Protein AF-A0A847QPX5-F1 (afdb_monomer_lite)

Foldseek 3Di:
DDDDDDDPVVNVVVVVVVVPVQAQEEAQDADEAADPDAAEEDAHEYEYQDANYEYERYEYCEEYEDDQNNALGEYEYYLYEYAYEYEYAHNFVHEYEYENYEDAEYEYAYPDLGEHEYEYAEQYDYNEYEYQHEYEQADQRYPHCRHAEYEDEHYQEYEYHEEYAEYEYPHAAHEYEYDQYAYAEYEYCYAYEHDYDHAYAEYEANAENHEACHQYQKYAHDAPYWYHYVNDIDHHDMDGSVRVLLVQADAWAPWDWDAEAQKIKIFTDQQAFFPAKFKWKDLPVPPDTDTFPWPGDDRGDGMIMGGRHDAPGKMKIWMQTHGDRRHGIYDIDIDGHHYD

Structure (mmCIF, N/CA/C/O backbone):
data_AF-A0A847QPX5-F1
#
_entry.id   AF-A0A847QPX5-F1
#
loop_
_atom_site.group_PDB
_atom_site.id
_atom_site.type_symbol
_atom_site.label_atom_id
_atom_site.label_alt_id
_atom_site.label_comp_id
_atom_site.label_asym_id
_atom_site.label_entity_id
_atom_site.label_seq_id
_atom_site.pdbx_PDB_ins_code
_atom_site.Cartn_x
_atom_site.Cartn_y
_atom_site.Cartn_z
_atom_site.occupancy
_atom_site.B_iso_or_equiv
_atom_site.auth_seq_id
_atom_site.auth_comp_id
_atom_site.auth_asym_id
_atom_site.auth_atom_id
_atom_site.pdbx_PDB_model_num
ATOM 1 N N . LEU A 1 1 ? -55.831 -9.475 18.982 1.00 47.09 1 LEU A N 1
ATOM 2 C CA . LEU A 1 1 ? -54.617 -8.653 19.183 1.00 47.09 1 LEU A CA 1
ATOM 3 C C . LEU A 1 1 ? -53.444 -9.614 19.276 1.00 47.09 1 LEU A C 1
ATOM 5 O O . LEU A 1 1 ? -53.106 -10.055 20.363 1.00 47.09 1 LEU A O 1
ATOM 9 N N . GLY A 1 2 ? -52.944 -10.059 18.134 1.00 51.31 2 GLY A N 1
ATOM 10 C CA . GLY A 1 2 ? -51.948 -11.120 18.050 1.00 51.31 2 GLY A CA 1
ATOM 11 C C . GLY A 1 2 ? -51.629 -11.311 16.584 1.00 51.31 2 GLY A C 1
ATOM 12 O O . GLY A 1 2 ?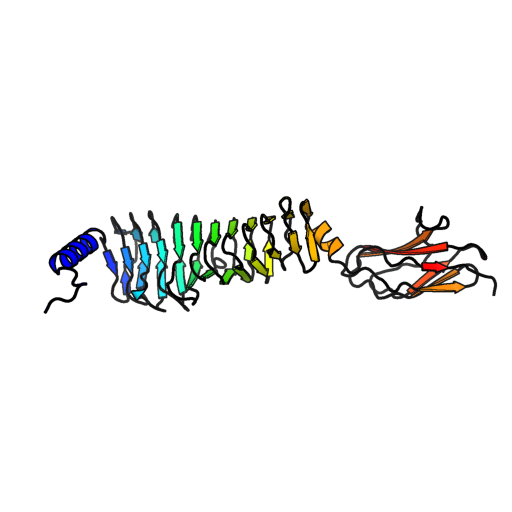 -52.334 -12.054 15.913 1.00 51.31 2 GLY A O 1
ATOM 13 N N . ASP A 1 3 ? -50.673 -10.523 16.109 1.00 45.81 3 ASP A N 1
ATOM 14 C CA . ASP A 1 3 ? -50.076 -10.679 14.787 1.00 45.81 3 ASP A CA 1
ATOM 15 C C . ASP A 1 3 ? -48.822 -11.558 14.921 1.00 45.81 3 ASP A C 1
ATOM 17 O O . ASP A 1 3 ? -48.253 -11.660 16.010 1.00 45.81 3 ASP A O 1
ATOM 21 N N . GLU A 1 4 ? -48.420 -12.218 13.841 1.00 50.44 4 GLU A N 1
ATOM 22 C CA . GLU A 1 4 ? -47.503 -13.374 13.803 1.00 50.44 4 GLU A CA 1
ATOM 23 C C . GLU A 1 4 ? -46.020 -13.127 14.172 1.00 50.44 4 GLU A C 1
ATOM 25 O O . GLU A 1 4 ? -45.189 -13.992 13.932 1.00 50.44 4 GLU A O 1
ATOM 30 N N . ASP A 1 5 ? -45.669 -12.031 14.847 1.00 58.25 5 ASP A N 1
ATOM 31 C CA . ASP A 1 5 ? -44.268 -11.710 15.194 1.00 58.25 5 ASP A CA 1
ATOM 32 C C . ASP A 1 5 ? -44.090 -11.096 16.598 1.00 58.25 5 ASP A C 1
ATOM 34 O O . ASP A 1 5 ? -43.183 -10.305 16.870 1.00 58.25 5 ASP A O 1
ATOM 38 N N . VAL A 1 6 ? -44.960 -11.439 17.554 1.00 67.19 6 VAL A N 1
ATOM 39 C CA . VAL A 1 6 ? -44.803 -10.932 18.928 1.00 67.19 6 VAL A CA 1
ATOM 40 C C . VAL A 1 6 ? -43.763 -11.758 19.685 1.00 67.19 6 VAL A C 1
ATOM 42 O O . VAL A 1 6 ? -44.065 -12.830 20.216 1.00 67.19 6 VAL A O 1
ATOM 45 N N . VAL A 1 7 ? -42.541 -11.229 19.809 1.00 70.50 7 VAL A N 1
ATOM 46 C CA . VAL A 1 7 ? -41.544 -11.760 20.753 1.00 70.50 7 VAL A CA 1
ATOM 47 C C . VAL A 1 7 ? -42.126 -11.664 22.170 1.00 70.50 7 VAL A C 1
ATOM 49 O O . VAL A 1 7 ? -42.424 -10.561 22.639 1.00 70.50 7 VAL A O 1
ATOM 52 N N . PRO A 1 8 ? -42.300 -12.785 22.896 1.00 82.44 8 PRO A N 1
ATOM 53 C CA . PRO A 1 8 ? -42.899 -12.743 24.221 1.00 82.44 8 PRO A CA 1
ATOM 54 C C . PRO A 1 8 ? -42.066 -11.875 25.167 1.00 82.44 8 PRO A C 1
ATOM 56 O O . PRO A 1 8 ? -40.861 -12.083 25.298 1.00 82.44 8 PRO A O 1
ATOM 59 N N . SER A 1 9 ? -42.694 -10.972 25.926 1.00 79.38 9 SER A N 1
ATOM 60 C CA . SER A 1 9 ? -41.987 -10.062 26.850 1.00 79.38 9 SER A CA 1
ATOM 61 C C . SER A 1 9 ? -41.165 -10.789 27.925 1.00 79.38 9 SER A C 1
ATOM 63 O O . SER A 1 9 ? -40.312 -10.194 28.575 1.00 79.38 9 SER A O 1
ATOM 65 N N . ARG A 1 10 ? -41.421 -12.084 28.158 1.00 76.56 10 ARG A N 1
ATOM 66 C CA . ARG A 1 10 ? -40.581 -12.946 29.009 1.00 76.56 10 ARG A CA 1
ATOM 67 C C . ARG A 1 10 ? -39.241 -13.302 28.354 1.00 76.56 10 ARG A C 1
ATOM 69 O O . ARG A 1 10 ? -38.245 -13.365 29.057 1.00 76.56 10 ARG A O 1
ATOM 76 N N . VAL A 1 11 ? -39.229 -13.510 27.036 1.00 77.00 11 VAL A N 1
ATOM 77 C CA . VAL A 1 11 ? -38.025 -13.806 26.248 1.00 77.00 11 VAL A CA 1
ATOM 78 C C . VAL A 1 11 ? -37.185 -12.541 26.117 1.00 77.00 11 VAL A C 1
ATOM 80 O O . VAL A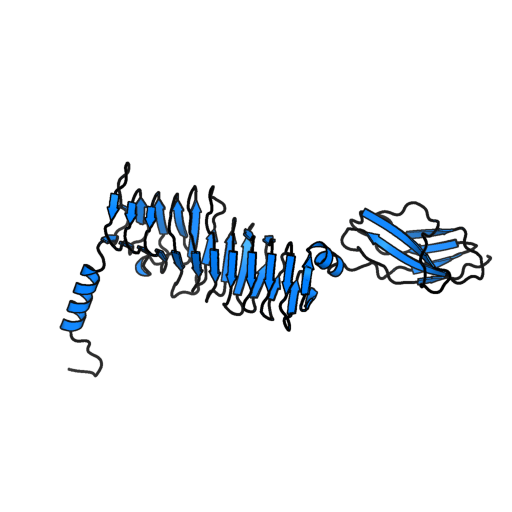 1 11 ? -35.991 -12.595 26.373 1.00 77.00 11 VAL A O 1
ATOM 83 N N . LEU A 1 12 ? -37.820 -11.395 25.839 1.00 77.06 12 LEU A N 1
ATOM 84 C CA . LEU A 1 12 ? -37.163 -10.081 25.864 1.00 77.06 12 LEU A CA 1
ATOM 85 C C . LEU A 1 12 ? -36.530 -9.782 27.230 1.00 77.06 12 LEU A C 1
ATOM 87 O O . LEU A 1 12 ? -35.347 -9.481 27.286 1.00 77.06 12 LEU A O 1
ATOM 91 N N . ARG A 1 13 ? -37.258 -9.975 28.338 1.00 75.94 13 ARG A N 1
ATOM 92 C CA . ARG A 1 13 ? -36.702 -9.757 29.686 1.00 75.94 13 ARG A CA 1
ATOM 93 C C . ARG A 1 13 ? -35.604 -10.746 30.076 1.00 75.94 13 ARG A C 1
ATOM 95 O O . ARG A 1 13 ? -34.658 -10.346 30.740 1.00 75.94 13 ARG A O 1
ATOM 102 N N . GLN A 1 14 ? -35.707 -12.021 29.688 1.00 72.31 14 GLN A N 1
ATOM 103 C CA . GLN A 1 14 ? -34.623 -12.992 29.905 1.00 72.31 14 GLN A CA 1
ATOM 104 C C . GLN A 1 14 ? -33.385 -12.631 29.088 1.00 72.31 14 GLN A C 1
ATOM 106 O O . GLN A 1 14 ? -32.274 -12.739 29.593 1.00 72.31 14 GLN A O 1
ATOM 111 N N . TYR A 1 15 ? -33.575 -12.169 27.854 1.00 74.31 15 TYR A N 1
ATOM 112 C CA . TYR A 1 15 ? -32.491 -11.681 27.018 1.00 74.31 15 TYR A CA 1
ATOM 113 C C . TYR A 1 15 ? -31.840 -10.430 27.618 1.00 74.31 15 TYR A C 1
ATOM 115 O O . TYR A 1 15 ? -30.624 -10.408 27.744 1.00 74.31 15 TYR A O 1
ATOM 123 N N . GLU A 1 16 ? -32.621 -9.440 28.060 1.00 71.31 16 GLU A N 1
ATOM 124 C CA . GLU A 1 16 ? -32.125 -8.241 28.754 1.00 71.31 16 GLU A CA 1
ATOM 125 C C . GLU A 1 16 ? -31.393 -8.597 30.056 1.00 71.31 16 GLU A C 1
ATOM 127 O O . GLU A 1 16 ? -30.304 -8.096 30.303 1.00 71.31 16 GLU A O 1
ATOM 132 N N . GLN A 1 17 ? -31.919 -9.523 30.863 1.00 62.28 17 GLN A N 1
ATOM 133 C CA . GLN A 1 17 ? -31.235 -9.991 32.073 1.00 62.28 17 GLN A CA 1
ATOM 134 C C . GLN A 1 17 ? -29.920 -10.706 31.765 1.00 62.28 17 GLN A C 1
ATOM 136 O O . GLN A 1 17 ? -28.932 -10.466 32.450 1.00 62.28 17 GLN A O 1
ATOM 141 N N . CYS A 1 18 ? -29.876 -11.570 30.750 1.00 58.84 18 CYS A N 1
ATOM 142 C CA . CYS A 1 18 ? -28.626 -12.198 30.329 1.00 58.84 18 CYS A CA 1
ATOM 143 C C . CYS A 1 18 ? -27.654 -11.176 29.720 1.00 58.84 18 CYS A C 1
ATOM 145 O O . CYS A 1 18 ? -26.455 -11.276 29.949 1.00 58.84 18 CYS A O 1
ATOM 147 N N . TYR A 1 19 ? -28.157 -10.183 28.987 1.00 61.91 19 TYR A N 1
ATOM 148 C CA . TYR A 1 19 ? -27.377 -9.088 28.413 1.00 61.91 19 TYR A CA 1
ATOM 149 C C . TYR A 1 19 ? -26.698 -8.256 29.512 1.00 61.91 19 TYR A C 1
ATOM 151 O O . TYR A 1 19 ? -25.480 -8.103 29.488 1.00 61.91 19 TYR A O 1
ATOM 159 N N . GLU A 1 20 ? -27.442 -7.844 30.539 1.00 55.06 20 GLU A N 1
ATOM 160 C CA . GLU A 1 20 ? -26.909 -7.132 31.712 1.00 55.06 20 GLU A CA 1
ATOM 161 C C . GLU A 1 20 ? -26.003 -8.015 32.593 1.00 55.06 20 GLU A C 1
ATOM 163 O O . GLU A 1 20 ? -25.087 -7.526 33.241 1.00 55.06 20 GLU A O 1
ATOM 168 N N . GLN A 1 21 ? -26.201 -9.338 32.613 1.00 53.69 21 GLN A N 1
ATOM 169 C CA . GLN A 1 21 ? -25.314 -10.263 33.339 1.00 53.69 21 GLN A CA 1
ATOM 170 C C . GLN A 1 21 ? -23.988 -10.533 32.609 1.00 53.69 21 GLN A C 1
ATOM 172 O O . GLN A 1 21 ? -22.995 -10.881 33.250 1.00 53.69 21 GLN A O 1
ATOM 177 N N . VAL A 1 22 ? -23.958 -10.390 31.280 1.00 58.53 22 VAL A N 1
ATOM 178 C CA . VAL A 1 22 ? -22.751 -10.553 30.447 1.00 58.53 22 VAL A CA 1
ATOM 179 C C . VAL A 1 22 ? -21.967 -9.237 30.330 1.00 58.53 22 VAL A C 1
ATOM 181 O O . VAL A 1 22 ? -20.743 -9.260 30.160 1.00 58.53 22 VAL A O 1
ATOM 184 N N . LEU A 1 23 ? -22.642 -8.091 30.450 1.00 58.75 23 LEU A N 1
ATOM 185 C CA . LEU A 1 23 ? -22.034 -6.763 30.479 1.00 58.75 23 LEU A CA 1
ATOM 186 C C . LEU A 1 23 ? -21.737 -6.338 31.914 1.00 58.75 23 LEU A C 1
ATOM 188 O O . LEU A 1 23 ? -22.603 -5.860 32.633 1.00 58.75 23 LEU A O 1
ATOM 192 N N . ARG A 1 24 ? -20.479 -6.482 32.338 1.00 69.38 24 ARG A N 1
ATOM 193 C CA . ARG A 1 24 ? -20.092 -6.081 33.699 1.00 69.38 24 ARG A CA 1
ATOM 194 C C . ARG A 1 24 ? -19.993 -4.566 33.862 1.00 69.38 24 ARG A C 1
ATOM 196 O O . ARG A 1 24 ? -20.038 -4.075 34.988 1.00 69.38 24 ARG A O 1
ATOM 203 N N . SER A 1 25 ? -19.817 -3.813 32.777 1.00 86.12 25 SER A N 1
ATOM 204 C CA . SER A 1 25 ? -19.744 -2.351 32.818 1.00 86.12 25 SER A CA 1
ATOM 205 C C . SER A 1 25 ? -20.282 -1.722 31.533 1.00 86.12 25 SER A C 1
ATOM 207 O O . SER A 1 25 ? -19.941 -2.155 30.430 1.00 86.12 25 SER A O 1
ATOM 209 N N . VAL A 1 26 ? -21.097 -0.676 31.682 1.00 93.94 26 VAL A N 1
ATOM 210 C CA . VAL A 1 26 ? -21.604 0.158 30.586 1.00 93.94 26 VAL A CA 1
ATOM 211 C C . VAL A 1 26 ? -21.316 1.621 30.919 1.00 93.94 26 VAL A C 1
ATOM 213 O O . VAL A 1 26 ? -21.652 2.076 32.010 1.00 93.94 26 VAL A O 1
ATOM 216 N N . PHE A 1 27 ? -20.683 2.345 29.996 1.00 95.88 27 PHE A N 1
ATOM 217 C CA . PHE A 1 27 ? -20.474 3.792 30.076 1.00 95.88 27 PHE A CA 1
ATOM 218 C C . PHE A 1 27 ? -21.431 4.476 29.096 1.00 95.88 27 PHE A C 1
ATOM 220 O O . PHE A 1 27 ? -21.209 4.490 27.882 1.00 95.88 27 PHE A O 1
ATOM 227 N N . ASP A 1 28 ? -22.540 4.974 29.634 1.00 95.69 28 ASP A N 1
ATOM 228 C CA . ASP A 1 28 ? -23.689 5.514 28.903 1.00 95.69 28 ASP A CA 1
ATOM 229 C C . ASP A 1 28 ? -23.886 7.023 29.086 1.00 95.69 28 ASP A C 1
ATOM 231 O O . ASP A 1 28 ? -24.866 7.581 28.587 1.00 95.69 28 ASP A O 1
ATOM 235 N N . GLN A 1 29 ? -22.930 7.685 29.734 1.00 95.38 29 GLN A N 1
ATOM 236 C CA . GLN A 1 29 ? -22.858 9.133 29.873 1.00 95.38 29 GLN A CA 1
ATOM 237 C C . GLN A 1 29 ? -21.466 9.628 29.480 1.00 95.38 29 GLN A C 1
ATOM 239 O O . GLN A 1 29 ? -20.478 8.910 29.627 1.00 95.38 29 GLN A O 1
ATOM 244 N N . GLU A 1 30 ? -21.398 10.854 28.968 1.00 97.50 30 GLU A N 1
ATOM 245 C CA . GLU A 1 30 ? -20.131 11.552 28.747 1.00 97.50 30 GLU A CA 1
ATOM 246 C C . GLU A 1 30 ? -19.350 11.641 30.066 1.00 97.50 30 GLU A C 1
ATOM 248 O O . GLU A 1 30 ? -19.924 11.886 31.133 1.00 97.50 30 GLU A O 1
ATOM 253 N N . GLY A 1 31 ? -18.029 11.472 30.001 1.00 96.88 31 GLY A N 1
ATOM 254 C CA . GLY A 1 31 ? -17.178 11.668 31.166 1.00 96.88 31 GLY A CA 1
ATOM 255 C C . GLY A 1 31 ? -15.865 10.903 31.127 1.00 96.88 31 GLY A C 1
ATOM 256 O O . GLY A 1 31 ? -15.510 10.242 30.150 1.00 96.88 31 GLY A O 1
ATOM 257 N 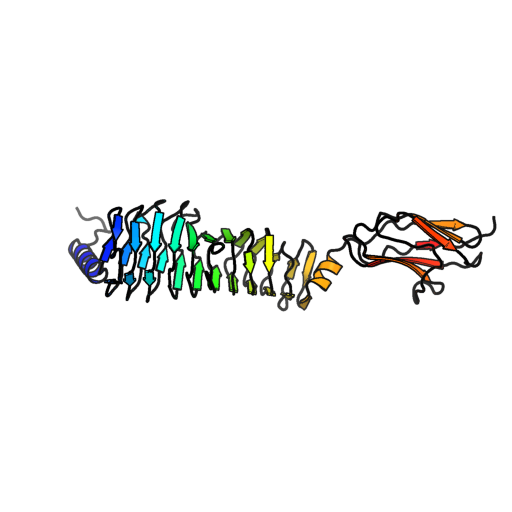N . VAL A 1 32 ? -15.135 11.004 32.237 1.00 98.31 32 VAL A N 1
ATOM 258 C CA . VAL A 1 32 ? -13.857 10.321 32.449 1.00 98.31 32 VAL A CA 1
ATOM 259 C C . VAL A 1 32 ? -14.058 9.160 33.417 1.00 98.31 32 VAL A C 1
ATOM 261 O O . VAL A 1 32 ? -14.455 9.357 34.565 1.00 98.31 32 VAL A O 1
ATOM 264 N N . TYR A 1 33 ? -13.740 7.955 32.959 1.00 97.81 33 TYR A N 1
ATOM 265 C CA . TYR A 1 33 ? -13.878 6.708 33.695 1.00 97.81 33 TYR A CA 1
ATOM 266 C C . TYR A 1 33 ? -12.507 6.092 33.967 1.00 97.81 33 TYR A C 1
ATOM 268 O O . TYR A 1 33 ? -11.676 5.963 33.069 1.00 97.81 33 TYR A O 1
ATOM 276 N N . GLY A 1 34 ? -12.287 5.677 35.213 1.00 97.12 34 GLY A N 1
ATOM 277 C CA . GLY A 1 34 ? -11.003 5.166 35.693 1.00 97.12 34 GLY A CA 1
ATOM 278 C C . GLY A 1 34 ? -10.189 6.216 36.463 1.00 97.12 34 GLY A C 1
ATOM 279 O O . GLY A 1 34 ? -10.487 7.413 36.427 1.00 97.12 34 GLY A O 1
ATOM 280 N N . PRO A 1 35 ? -9.190 5.784 37.246 1.00 97.12 35 PRO A N 1
ATOM 281 C CA . PRO A 1 35 ? -8.507 6.656 38.191 1.00 97.12 35 PRO A CA 1
ATOM 282 C C . PRO A 1 35 ? -7.549 7.623 37.483 1.00 97.12 35 PRO A C 1
ATOM 284 O O . PRO A 1 35 ? -7.017 7.323 36.419 1.00 97.12 35 PRO A O 1
ATOM 287 N N . ALA A 1 36 ? -7.282 8.788 38.081 1.00 96.38 36 ALA A N 1
ATOM 288 C CA . ALA A 1 36 ? -6.261 9.719 37.576 1.00 96.38 36 ALA A CA 1
ATOM 289 C C . ALA A 1 36 ? -4.828 9.186 37.760 1.00 96.38 36 ALA A C 1
ATOM 291 O O . ALA A 1 36 ? -3.950 9.491 36.962 1.00 96.38 36 ALA A O 1
ATOM 292 N N . ASN A 1 37 ? -4.609 8.374 38.800 1.00 94.69 37 ASN A N 1
ATOM 293 C CA . ASN A 1 37 ? -3.331 7.750 39.138 1.00 94.69 37 ASN A CA 1
ATOM 294 C C . ASN A 1 37 ? -3.547 6.287 39.546 1.00 94.69 37 ASN A C 1
ATOM 296 O O . ASN A 1 37 ? -4.577 5.958 40.134 1.00 94.69 37 ASN A O 1
ATOM 300 N N . GLY A 1 38 ? -2.551 5.429 39.321 1.00 96.31 38 GLY A N 1
ATOM 301 C CA . GLY A 1 38 ? -2.696 3.985 39.538 1.00 96.31 38 GLY A CA 1
ATOM 302 C C . GLY A 1 38 ? -3.486 3.324 38.409 1.00 96.31 38 GLY A C 1
ATOM 303 O O . GLY A 1 38 ? -3.686 3.941 37.373 1.00 96.31 38 GLY A O 1
ATOM 304 N N . VAL A 1 39 ? -3.902 2.069 38.588 1.00 97.62 39 VAL A N 1
ATOM 305 C CA . VAL A 1 39 ? -4.646 1.293 37.581 1.00 97.62 39 VAL A CA 1
ATOM 306 C C . VAL A 1 39 ? -5.853 0.636 38.244 1.00 97.62 39 VAL A C 1
ATOM 308 O O . VAL A 1 39 ? -5.729 0.116 39.353 1.00 97.62 39 VAL A O 1
ATOM 311 N N . THR A 1 40 ? -7.006 0.654 37.573 1.00 96.75 40 THR A N 1
ATOM 312 C CA . THR A 1 40 ? -8.193 -0.121 37.971 1.00 96.75 40 THR A CA 1
ATOM 313 C C . THR A 1 40 ? -8.430 -1.289 37.018 1.00 96.75 40 THR A C 1
ATOM 315 O O . THR A 1 40 ? -8.000 -1.246 35.865 1.00 96.75 40 THR A O 1
ATOM 318 N N . THR A 1 41 ? -9.140 -2.316 37.478 1.00 97.12 41 THR A N 1
ATOM 319 C CA . THR A 1 41 ? -9.489 -3.483 36.662 1.00 97.12 41 THR A CA 1
ATOM 320 C C . THR A 1 41 ? -11.001 -3.615 36.535 1.00 97.12 41 THR A C 1
ATOM 322 O O . THR A 1 41 ? -11.713 -3.650 37.537 1.00 97.12 41 THR A O 1
ATOM 325 N N . ILE A 1 42 ? -11.480 -3.741 35.299 1.00 95.19 42 ILE A N 1
ATOM 326 C CA . ILE A 1 42 ? -12.825 -4.205 34.969 1.00 95.19 42 ILE A CA 1
ATOM 327 C C . ILE A 1 42 ? -12.723 -5.709 34.724 1.00 95.19 42 ILE A C 1
ATOM 329 O O . ILE A 1 42 ? -12.203 -6.160 33.703 1.00 95.19 42 ILE A O 1
ATOM 333 N N . ASP A 1 43 ? -13.202 -6.491 35.690 1.00 92.56 43 ASP A N 1
ATOM 334 C CA . ASP A 1 43 ? -13.277 -7.947 35.581 1.00 92.56 43 ASP A CA 1
ATOM 335 C C . ASP A 1 43 ? -14.454 -8.313 34.666 1.00 92.56 43 ASP A C 1
ATOM 337 O O . ASP A 1 43 ? -15.564 -8.523 35.138 1.00 92.56 43 ASP A O 1
ATOM 341 N N . GLY A 1 44 ? -14.259 -8.280 33.348 1.00 92.19 44 GLY A N 1
ATOM 342 C CA . GLY A 1 44 ? -15.273 -8.630 32.352 1.00 92.19 44 GLY A CA 1
ATOM 343 C C . GLY A 1 44 ? -15.330 -7.661 31.174 1.00 92.19 44 GLY A C 1
ATOM 344 O O . GLY A 1 44 ? -14.358 -6.969 30.880 1.00 92.19 44 GLY A O 1
ATOM 345 N N . ASN A 1 45 ? -16.473 -7.647 30.485 1.00 95.44 45 ASN A N 1
ATOM 346 C CA . ASN A 1 45 ? -16.673 -6.833 29.288 1.00 95.44 45 ASN A CA 1
ATOM 347 C C . ASN A 1 45 ? -17.070 -5.393 29.638 1.00 95.44 45 ASN A C 1
ATOM 349 O O . ASN A 1 45 ? -17.830 -5.172 30.586 1.00 95.44 45 ASN A O 1
ATOM 353 N N . LEU A 1 46 ? -16.629 -4.444 28.811 1.00 96.94 46 LEU A N 1
ATOM 354 C CA . LEU A 1 46 ? -17.029 -3.038 28.852 1.00 96.94 46 LEU A CA 1
ATOM 355 C C . LEU A 1 46 ? -17.754 -2.648 27.555 1.00 96.94 46 LEU A C 1
ATOM 357 O O . LEU A 1 46 ? -17.304 -2.972 26.457 1.00 96.94 46 LEU A O 1
ATOM 361 N N . VAL A 1 47 ? -18.851 -1.901 27.674 1.00 97.25 47 VAL A N 1
ATOM 362 C CA . VAL A 1 47 ? -19.529 -1.261 26.538 1.00 97.25 47 VAL A CA 1
ATOM 363 C C . VAL A 1 47 ? -19.545 0.245 26.737 1.00 97.25 47 VAL A C 1
ATOM 365 O O . VAL A 1 47 ? -19.956 0.732 27.783 1.00 97.25 47 VAL A O 1
ATOM 368 N N . ILE A 1 48 ? -19.154 0.988 25.710 1.00 98.00 48 ILE A N 1
ATOM 369 C CA . ILE A 1 48 ? -19.276 2.444 25.658 1.00 98.00 48 ILE A CA 1
ATOM 370 C C . ILE A 1 48 ? -20.433 2.773 24.718 1.00 98.00 48 ILE A C 1
ATOM 372 O O . ILE A 1 48 ? -20.421 2.368 23.552 1.00 98.00 48 ILE A O 1
ATOM 376 N N . THR A 1 49 ? -21.455 3.462 25.227 1.00 96.56 49 THR A N 1
ATOM 377 C CA . THR A 1 49 ? -22.640 3.863 24.451 1.00 96.56 49 THR A CA 1
ATOM 378 C C . THR A 1 49 ? -22.868 5.366 24.386 1.00 96.56 49 THR A C 1
ATOM 380 O O . THR A 1 49 ? -23.748 5.776 23.633 1.00 96.56 49 THR A O 1
ATOM 383 N N . ALA A 1 50 ? -22.116 6.159 25.151 1.00 96.75 50 ALA A N 1
ATOM 384 C CA . ALA A 1 50 ? -22.132 7.616 25.082 1.00 96.75 50 ALA A CA 1
ATOM 385 C C . ALA A 1 50 ? -20.967 8.191 24.273 1.00 96.75 50 ALA A C 1
ATOM 387 O O . ALA A 1 50 ? -19.909 7.578 24.135 1.00 96.75 50 ALA A O 1
ATOM 388 N N . GLU A 1 51 ? -21.214 9.385 23.753 1.00 96.25 51 GLU A N 1
ATOM 389 C CA . GLU A 1 51 ? -20.250 10.243 23.073 1.00 96.25 51 GLU A CA 1
ATOM 390 C C . GLU A 1 51 ? -19.278 10.853 24.100 1.00 96.25 51 GLU A C 1
ATOM 392 O O . GLU A 1 51 ? -19.600 10.955 25.285 1.00 96.25 51 GLU A O 1
ATOM 397 N N . ASP A 1 52 ? -18.077 11.221 23.649 1.00 96.19 52 ASP A N 1
ATOM 398 C CA . ASP A 1 52 ? -17.053 11.937 24.425 1.00 96.19 52 ASP A CA 1
ATOM 399 C C . ASP A 1 52 ? -16.627 11.242 25.737 1.00 96.19 52 ASP A C 1
ATOM 401 O O . ASP A 1 52 ? -16.183 11.854 26.711 1.00 96.19 52 ASP A O 1
ATOM 405 N N . VAL A 1 53 ? -16.687 9.908 25.746 1.00 98.38 53 VAL A N 1
ATOM 406 C CA . VAL A 1 53 ? -16.201 9.078 26.853 1.00 98.38 53 VAL A CA 1
ATOM 407 C C . VAL A 1 53 ? -14.680 8.956 26.807 1.00 98.38 53 VAL A C 1
ATOM 409 O O . VAL A 1 53 ? -14.091 8.532 25.811 1.00 98.38 53 VAL A O 1
ATOM 412 N N . THR A 1 54 ? -14.032 9.251 27.931 1.00 98.75 54 THR A N 1
ATOM 413 C CA . THR A 1 54 ? -12.629 8.909 28.176 1.00 98.75 54 THR A CA 1
ATOM 414 C C . THR A 1 54 ? -12.550 7.739 29.144 1.00 98.75 54 THR A C 1
ATOM 416 O O . THR A 1 54 ? -12.996 7.849 30.281 1.00 98.75 54 THR A O 1
ATOM 419 N N . VAL A 1 55 ? -11.927 6.637 28.737 1.00 98.75 55 VAL A N 1
ATOM 420 C CA . VAL A 1 55 ? -11.511 5.564 29.649 1.00 98.75 55 VAL A CA 1
ATOM 421 C C . VAL A 1 55 ? -10.022 5.712 29.893 1.00 98.75 55 VAL A C 1
ATOM 423 O O . VAL A 1 55 ? -9.251 5.792 28.937 1.00 98.75 55 VAL A O 1
ATOM 426 N N . GLN A 1 56 ? -9.605 5.748 31.156 1.00 98.69 56 GLN A N 1
ATOM 427 C CA . GLN A 1 56 ? -8.203 5.929 31.502 1.00 98.69 56 GLN A CA 1
ATOM 428 C C . GLN A 1 56 ? -7.701 4.961 32.568 1.00 98.69 56 GLN A C 1
ATOM 430 O O . GLN A 1 56 ? -8.448 4.564 33.462 1.00 98.69 56 GLN A O 1
ATOM 435 N N . ASN A 1 57 ? -6.418 4.601 32.487 1.00 98.62 57 ASN A N 1
ATOM 436 C CA . ASN A 1 57 ? -5.711 3.818 33.501 1.00 98.62 57 ASN A CA 1
ATOM 437 C C . ASN A 1 57 ? -6.470 2.541 33.916 1.00 98.62 57 ASN A C 1
ATOM 439 O O . ASN A 1 57 ? -6.686 2.274 35.103 1.00 98.62 57 ASN A O 1
ATOM 443 N N . THR A 1 58 ? -6.943 1.780 32.928 1.00 98.56 58 THR A N 1
ATOM 444 C CA . THR A 1 58 ? -7.886 0.675 33.141 1.00 98.56 58 THR A CA 1
ATOM 445 C C . THR A 1 58 ? -7.437 -0.587 32.413 1.00 98.56 58 THR A C 1
ATOM 447 O O . THR A 1 58 ? -7.117 -0.555 31.227 1.00 98.56 58 THR A O 1
ATOM 450 N N . VAL A 1 59 ? -7.462 -1.721 33.111 1.00 98.69 59 VAL A N 1
ATOM 451 C CA . VAL A 1 59 ? -7.342 -3.059 32.520 1.00 98.69 59 VAL A CA 1
ATOM 452 C C . VAL A 1 59 ? -8.737 -3.652 32.378 1.00 98.69 59 VAL A C 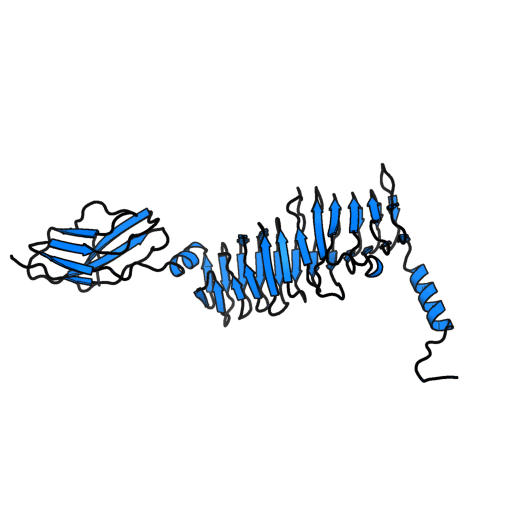1
ATOM 454 O O . VAL A 1 59 ? -9.474 -3.739 33.354 1.00 98.69 59 VAL A O 1
ATOM 457 N N . ILE A 1 60 ? -9.098 -4.075 31.173 1.00 98.38 60 ILE A N 1
ATOM 458 C CA . ILE A 1 60 ? -10.361 -4.747 30.868 1.00 98.38 60 ILE A CA 1
ATOM 459 C C . ILE A 1 60 ? -10.031 -6.219 30.631 1.00 98.38 60 ILE A C 1
ATOM 461 O O . ILE A 1 60 ? -9.340 -6.555 29.668 1.00 98.38 60 ILE A O 1
ATOM 465 N N . GLU A 1 61 ? -10.481 -7.095 31.534 1.00 97.00 61 GLU A N 1
ATOM 466 C CA . GLU A 1 61 ? -10.215 -8.539 31.446 1.00 97.00 61 GLU A CA 1
ATOM 467 C C . GLU A 1 61 ? -10.964 -9.204 30.279 1.00 97.00 61 GLU A C 1
ATOM 469 O O . GLU A 1 61 ? -10.497 -10.212 29.751 1.00 97.00 61 GLU A O 1
ATOM 474 N N . GLY A 1 62 ? -12.103 -8.640 29.862 1.00 96.19 62 GLY A N 1
ATOM 475 C CA . GLY A 1 62 ? -12.903 -9.115 28.734 1.00 96.19 62 GLY A CA 1
ATOM 476 C C . GLY A 1 62 ? -12.794 -8.250 27.477 1.00 96.19 62 GLY A C 1
ATOM 477 O O . GLY A 1 62 ? -11.774 -7.612 27.204 1.00 96.19 62 GLY A O 1
ATOM 478 N N . ASP A 1 63 ? -13.876 -8.251 26.703 1.00 97.88 63 ASP A N 1
ATOM 479 C CA . ASP A 1 63 ? -14.027 -7.485 25.468 1.00 97.88 63 ASP A CA 1
ATOM 480 C C . ASP A 1 63 ? -14.408 -6.022 25.753 1.00 97.88 63 ASP A C 1
ATOM 482 O O . ASP A 1 63 ? -15.101 -5.711 26.724 1.00 97.88 63 ASP A O 1
ATOM 486 N N . LEU A 1 64 ? -14.012 -5.124 24.851 1.00 98.50 64 LEU A N 1
ATOM 487 C CA . LEU A 1 64 ? -14.469 -3.735 24.818 1.00 98.50 64 LEU A CA 1
ATOM 488 C C . LEU A 1 64 ? -15.292 -3.502 23.550 1.00 98.50 64 LEU A C 1
ATOM 490 O O . LEU A 1 64 ? -14.801 -3.709 22.444 1.00 98.50 64 LEU A O 1
ATOM 494 N N . LEU A 1 65 ? -16.527 -3.030 23.687 1.00 98.12 65 LEU A N 1
ATOM 495 C CA . LEU A 1 65 ? -17.357 -2.587 22.569 1.00 98.12 65 LEU A CA 1
ATOM 496 C C . LEU A 1 65 ? -17.549 -1.070 22.613 1.00 98.12 65 LEU A C 1
ATOM 498 O O . LEU A 1 65 ? -18.167 -0.543 23.533 1.00 98.12 65 LEU A O 1
ATOM 502 N N . ILE A 1 66 ? -17.115 -0.387 21.559 1.00 98.00 66 ILE A N 1
ATOM 503 C CA . ILE A 1 66 ? -17.536 0.977 21.242 1.00 98.00 66 ILE A CA 1
ATOM 504 C C . ILE A 1 66 ? -18.785 0.865 20.369 1.00 98.00 66 ILE A C 1
ATOM 506 O O . ILE A 1 66 ? -18.723 0.495 19.192 1.00 98.00 66 ILE A O 1
ATOM 510 N N . SER A 1 67 ? -19.939 1.082 20.992 1.00 95.69 67 SER A N 1
ATOM 511 C CA . SER A 1 67 ? -21.249 0.780 20.422 1.00 95.69 67 SER A CA 1
ATOM 512 C C . SER A 1 67 ? -21.626 1.731 19.290 1.00 95.69 67 SER A C 1
ATOM 514 O O . SER A 1 67 ? -21.277 2.900 19.308 1.00 95.69 67 SER A O 1
ATOM 516 N N . GLU A 1 68 ? -22.469 1.277 18.362 1.00 93.81 68 GLU A N 1
ATOM 517 C CA . GLU A 1 68 ? -23.102 2.150 17.358 1.00 93.81 68 GLU A CA 1
ATOM 518 C C . GLU A 1 68 ? -23.928 3.294 17.977 1.00 93.81 68 GLU A C 1
ATOM 520 O O . GLU A 1 68 ? -24.242 4.277 17.310 1.00 93.81 68 GLU A O 1
ATOM 525 N N . ARG A 1 69 ? -24.274 3.181 19.267 1.00 93.75 69 ARG A N 1
ATOM 526 C CA . ARG A 1 69 ? -25.001 4.211 20.017 1.00 93.75 69 ARG A CA 1
ATOM 527 C C . ARG A 1 69 ? -24.218 5.512 20.192 1.00 93.75 69 ARG A C 1
ATOM 529 O O . ARG A 1 69 ? -24.875 6.537 20.342 1.00 93.75 69 ARG A O 1
ATOM 536 N N . ILE A 1 70 ? -22.882 5.478 20.108 1.00 94.62 70 ILE A N 1
ATOM 537 C CA . ILE A 1 70 ? -22.053 6.694 20.179 1.00 94.62 70 ILE A CA 1
ATOM 538 C C . ILE A 1 70 ? -22.138 7.548 18.912 1.00 94.62 70 ILE A C 1
ATOM 540 O O . ILE A 1 70 ? -21.583 8.629 18.864 1.00 94.62 70 ILE A O 1
ATOM 544 N N . LYS A 1 71 ? -22.769 7.054 17.848 1.00 93.38 71 LYS A N 1
ATOM 545 C CA . LYS A 1 71 ? -22.877 7.762 16.574 1.00 93.38 71 LYS A CA 1
ATOM 546 C C . LYS A 1 71 ? -21.548 8.250 15.985 1.00 93.38 71 LYS A C 1
ATOM 548 O O . LYS A 1 71 ? -20.657 7.432 15.793 1.00 93.38 71 LYS A O 1
ATOM 553 N N . ASP A 1 72 ? -21.450 9.535 15.669 1.00 92.50 72 ASP A N 1
ATOM 554 C CA . ASP A 1 72 ? -20.271 10.301 15.255 1.00 92.50 72 ASP A CA 1
ATOM 555 C C . ASP A 1 72 ? -19.504 10.898 16.454 1.00 92.50 72 ASP A C 1
ATOM 557 O O . ASP A 1 72 ? -18.589 11.708 16.303 1.00 92.50 72 ASP A O 1
ATOM 561 N N . GLY A 1 73 ? -19.844 10.478 17.671 1.00 94.88 73 GLY A N 1
ATOM 562 C CA . GLY A 1 73 ? -19.135 10.839 18.888 1.00 94.88 73 GLY A CA 1
ATOM 563 C C . GLY A 1 73 ? -17.719 10.266 18.948 1.00 94.88 73 GLY A C 1
ATOM 564 O O . GLY A 1 73 ? -17.358 9.320 18.243 1.00 94.88 73 GLY A O 1
ATOM 565 N N . LYS A 1 74 ? -16.908 10.842 19.834 1.00 97.50 74 LYS A N 1
ATOM 566 C CA . LYS A 1 74 ? -15.507 10.455 20.040 1.00 97.50 74 LYS A CA 1
ATOM 567 C C . LYS A 1 74 ? -15.359 9.563 21.263 1.00 97.50 74 LYS A C 1
ATOM 569 O O . LYS A 1 74 ? -16.173 9.606 22.181 1.00 97.50 74 LYS A O 1
ATOM 574 N N . VAL A 1 75 ? -14.286 8.779 21.294 1.00 98.69 75 VAL A N 1
ATOM 575 C CA . VAL A 1 75 ? -13.870 8.023 22.484 1.00 98.69 75 VAL A CA 1
ATOM 576 C C . VAL A 1 75 ? -12.362 8.118 22.634 1.00 98.69 75 VAL A C 1
ATOM 578 O O . VAL A 1 75 ? -11.624 7.991 21.657 1.00 98.69 75 VAL A O 1
ATOM 581 N N . PHE A 1 76 ? -11.911 8.286 23.873 1.00 98.81 76 PHE A N 1
ATOM 582 C CA . PHE A 1 76 ? -10.498 8.361 24.223 1.00 98.81 76 PHE A CA 1
ATOM 583 C C . PHE A 1 76 ? -10.129 7.198 25.147 1.00 98.81 76 PHE A C 1
ATOM 585 O O . PHE A 1 76 ? -10.702 7.046 26.224 1.00 98.81 76 PHE A O 1
ATOM 592 N N . LEU A 1 77 ? -9.159 6.380 24.749 1.00 98.88 77 LEU A N 1
ATOM 593 C CA . LEU A 1 77 ? -8.645 5.251 25.526 1.00 98.88 77 LEU A CA 1
ATOM 594 C C . LEU A 1 77 ? -7.206 5.557 25.952 1.00 98.88 77 LEU A C 1
ATOM 596 O O . LEU A 1 77 ? -6.282 5.434 25.153 1.00 98.88 77 LEU A O 1
ATOM 600 N N . LYS A 1 78 ? -7.008 5.975 27.206 1.00 98.81 78 LYS A N 1
ATOM 601 C CA . LYS A 1 78 ? -5.722 6.472 27.722 1.00 98.81 78 LYS A CA 1
ATOM 602 C C . LYS A 1 78 ? -5.105 5.502 28.724 1.00 98.81 78 LYS A C 1
ATOM 604 O O . LYS A 1 78 ? -5.626 5.344 29.822 1.00 98.81 78 LYS A O 1
ATOM 609 N N . ASN A 1 79 ? -3.977 4.880 28.398 1.00 98.69 79 ASN A N 1
ATOM 610 C CA . ASN A 1 79 ? -3.359 3.846 29.236 1.00 98.69 79 ASN A CA 1
ATOM 611 C C . ASN A 1 79 ? -4.371 2.730 29.572 1.00 98.69 79 ASN A C 1
ATOM 613 O O . ASN A 1 79 ? -4.678 2.452 30.735 1.00 98.69 79 ASN A O 1
ATOM 617 N N . VAL A 1 80 ? -4.964 2.158 28.521 1.00 98.88 80 VAL A N 1
ATOM 618 C CA . VAL A 1 80 ? -5.979 1.102 28.611 1.00 98.88 80 VAL A CA 1
ATOM 619 C C . VAL A 1 80 ? -5.416 -0.191 28.037 1.00 98.88 80 VAL A C 1
ATOM 621 O O . VAL A 1 80 ? -4.807 -0.191 26.969 1.00 98.88 80 VAL A O 1
ATOM 624 N N . ILE A 1 81 ? -5.648 -1.303 28.732 1.00 98.81 81 ILE A N 1
ATOM 625 C CA . ILE A 1 81 ? -5.325 -2.646 28.243 1.00 98.81 81 ILE A CA 1
ATOM 626 C C . ILE A 1 81 ? -6.633 -3.403 28.043 1.00 98.81 81 ILE A C 1
ATOM 628 O O . ILE A 1 81 ? -7.368 -3.617 29.005 1.00 98.81 81 ILE A O 1
ATOM 632 N N . VAL A 1 82 ? -6.905 -3.842 26.816 1.00 98.75 82 VAL A N 1
ATOM 633 C CA . VAL A 1 82 ? -8.021 -4.742 26.496 1.00 98.75 82 VAL A CA 1
ATOM 634 C C . VAL A 1 82 ? -7.454 -6.146 26.314 1.00 98.75 82 VAL A C 1
ATOM 636 O O . VAL A 1 82 ? -6.718 -6.398 25.358 1.00 98.75 82 VAL A O 1
ATOM 639 N N . LYS A 1 83 ? -7.756 -7.061 27.241 1.00 98.31 83 LYS A N 1
ATOM 640 C CA . LYS A 1 83 ? -7.274 -8.450 27.165 1.00 98.31 83 LYS A CA 1
ATOM 641 C C . LYS A 1 83 ? -8.095 -9.313 26.209 1.00 98.31 83 LYS A C 1
ATOM 643 O O . LYS A 1 83 ? -7.546 -10.240 25.617 1.00 98.31 83 LYS A O 1
ATOM 648 N N . GLY A 1 84 ? -9.382 -9.007 26.060 1.00 97.75 84 GLY A N 1
ATOM 649 C CA . GLY A 1 84 ? -10.234 -9.569 25.021 1.00 97.75 84 GLY A CA 1
ATOM 650 C C . GLY A 1 84 ? -10.097 -8.821 23.694 1.00 97.75 84 GLY A C 1
ATOM 651 O O . GLY A 1 84 ? -9.030 -8.335 23.315 1.00 97.75 84 GLY A O 1
ATOM 652 N N . ARG A 1 85 ? -11.208 -8.725 22.971 1.00 98.44 85 ARG A N 1
ATOM 653 C CA . ARG A 1 85 ? -11.309 -8.030 21.687 1.00 98.44 85 ARG A CA 1
ATOM 654 C C . ARG A 1 85 ? -11.893 -6.631 21.857 1.00 98.44 85 ARG A C 1
ATOM 656 O O . ARG A 1 85 ? -12.939 -6.461 22.480 1.00 98.44 85 ARG A O 1
ATOM 663 N N . LEU A 1 86 ? -11.282 -5.646 21.202 1.00 98.81 86 LEU A N 1
ATOM 664 C CA . LEU A 1 86 ? -11.873 -4.322 21.005 1.00 98.81 86 LEU A CA 1
ATOM 665 C C . LEU A 1 86 ? -12.712 -4.325 19.716 1.00 98.81 86 LEU A C 1
ATOM 667 O O . LEU A 1 86 ? -12.218 -4.633 18.637 1.00 98.81 86 LEU A O 1
ATOM 671 N N . THR A 1 87 ? -13.997 -4.001 19.806 1.00 98.56 87 THR A N 1
ATOM 672 C CA . THR A 1 87 ? -14.901 -3.882 18.654 1.00 98.56 87 THR A CA 1
ATOM 673 C C . THR A 1 87 ? -15.382 -2.443 18.525 1.00 98.56 87 THR A C 1
ATOM 675 O O . THR A 1 87 ? -15.938 -1.895 19.473 1.00 98.56 87 THR A O 1
ATOM 678 N N . ILE A 1 88 ? -15.213 -1.846 17.347 1.00 98.25 88 ILE A N 1
ATOM 679 C CA . ILE A 1 88 ? -15.613 -0.472 17.040 1.00 98.25 88 ILE A CA 1
ATOM 680 C C . ILE A 1 88 ? -16.772 -0.508 16.042 1.00 98.25 88 ILE A C 1
ATOM 682 O O . ILE A 1 88 ? -16.632 -1.016 14.929 1.00 98.25 88 ILE A O 1
ATOM 686 N N . ARG A 1 89 ? -17.939 -0.007 16.465 1.00 96.25 89 ARG A N 1
ATOM 687 C CA . ARG A 1 89 ? -19.167 0.074 15.648 1.00 96.25 89 ARG A CA 1
ATOM 688 C C . ARG A 1 89 ? -19.736 1.488 15.517 1.00 96.25 89 ARG A C 1
ATOM 690 O O . ARG A 1 89 ? -20.603 1.700 14.671 1.00 96.25 89 ARG A O 1
ATOM 697 N N . GLY A 1 90 ? -19.288 2.417 16.359 1.00 93.62 90 GLY A N 1
ATOM 698 C CA . GLY A 1 90 ? -19.574 3.851 16.268 1.00 93.62 90 GLY A CA 1
ATOM 699 C C . GLY A 1 90 ? -18.313 4.664 15.960 1.00 93.62 90 GLY A C 1
ATOM 700 O O . GLY A 1 90 ? -17.287 4.089 15.606 1.00 93.62 90 GLY A O 1
ATOM 701 N N . GLY A 1 91 ? -18.395 5.983 16.105 1.00 91.25 91 GLY A N 1
ATOM 702 C CA . GLY A 1 91 ? -17.336 6.940 15.778 1.00 91.25 91 GLY A CA 1
ATOM 703 C C . GLY A 1 91 ? -17.221 7.228 14.284 1.00 91.25 91 GLY A C 1
ATOM 704 O O . GLY A 1 91 ? -16.141 7.561 13.808 1.00 91.25 91 GLY A O 1
ATOM 705 N N . TRP A 1 92 ? -18.298 7.025 13.520 1.00 88.50 92 TRP A N 1
ATOM 706 C CA . TRP A 1 92 ? -18.274 7.264 12.075 1.00 88.50 92 TRP A CA 1
ATOM 707 C C . TRP A 1 92 ? -18.126 8.755 11.772 1.00 88.50 92 TRP A C 1
ATOM 709 O O . TRP A 1 92 ? -18.684 9.575 12.492 1.00 88.50 92 TRP A O 1
ATOM 719 N N . ASP A 1 93 ? -17.385 9.100 10.717 1.00 89.19 93 ASP A N 1
ATOM 720 C CA . ASP A 1 93 ? -17.037 10.496 10.381 1.00 89.19 93 ASP A CA 1
ATOM 721 C C . ASP A 1 93 ? -16.344 11.247 11.538 1.00 89.19 93 ASP A C 1
ATOM 723 O O . ASP A 1 93 ? -16.368 12.471 11.655 1.00 89.19 93 ASP A O 1
ATOM 727 N N . SER A 1 94 ? -15.740 10.479 12.443 1.00 94.31 94 SER A N 1
ATOM 728 C CA . SER A 1 94 ? -15.143 10.961 13.675 1.00 94.31 94 SER A CA 1
ATOM 729 C C . SER A 1 94 ? -13.988 10.056 14.080 1.00 94.31 94 SER A C 1
ATOM 731 O O . SER A 1 94 ? -13.530 9.206 13.308 1.00 94.31 94 SER A O 1
ATOM 733 N N . ARG A 1 95 ? -13.480 10.281 15.290 1.00 96.44 95 ARG A N 1
ATOM 734 C CA . ARG A 1 95 ? -12.218 9.718 15.751 1.00 96.44 95 ARG A CA 1
ATOM 735 C C . ARG A 1 95 ? -12.359 8.974 17.068 1.00 96.44 95 ARG A C 1
ATOM 737 O O . ARG A 1 95 ? -12.873 9.501 18.055 1.00 96.44 95 ARG A O 1
ATOM 744 N N . ILE A 1 96 ? -11.805 7.769 17.086 1.00 98.44 96 ILE A N 1
ATOM 745 C CA . ILE A 1 96 ? -11.444 7.034 18.292 1.00 98.44 96 ILE A CA 1
ATOM 746 C C . ILE A 1 96 ? -9.938 7.211 18.487 1.00 98.44 96 ILE A C 1
ATOM 748 O O . ILE A 1 96 ? -9.169 6.960 17.561 1.00 98.44 96 ILE A O 1
ATOM 752 N N . THR A 1 97 ? -9.511 7.638 19.672 1.00 98.75 97 THR A N 1
ATOM 753 C CA . THR A 1 97 ? -8.090 7.865 19.977 1.00 98.75 97 THR A CA 1
ATOM 754 C C . THR A 1 97 ? -7.621 6.897 21.055 1.00 98.75 97 THR A C 1
ATOM 756 O O . THR A 1 97 ? -8.209 6.830 22.136 1.00 98.75 97 THR A O 1
ATOM 759 N N . GLY A 1 98 ? -6.552 6.153 20.777 1.00 98.75 98 GLY A N 1
ATOM 760 C CA . GLY A 1 98 ? -5.841 5.322 21.742 1.00 98.75 98 GLY A CA 1
ATOM 761 C C . GLY A 1 98 ? -4.480 5.919 22.087 1.00 98.75 98 GLY A C 1
ATOM 762 O O . GLY A 1 98 ? -3.600 5.957 21.239 1.00 98.75 98 GLY A O 1
ATOM 763 N N . THR A 1 99 ? -4.274 6.316 23.339 1.00 98.69 99 THR A N 1
ATOM 764 C CA . THR A 1 99 ? -2.990 6.829 23.841 1.00 98.69 99 THR A CA 1
ATOM 765 C C . THR A 1 99 ? -2.428 5.816 24.834 1.00 98.69 99 THR A C 1
ATOM 767 O O . THR A 1 99 ? -3.019 5.600 25.893 1.00 98.69 99 THR A O 1
ATOM 770 N N . ASN A 1 100 ? -1.299 5.168 24.531 1.00 98.44 100 ASN A N 1
ATOM 771 C CA . ASN A 1 100 ? -0.813 3.995 25.283 1.00 98.44 100 ASN A CA 1
ATOM 772 C C . ASN A 1 100 ? -1.866 2.866 25.389 1.00 98.44 100 ASN A C 1
ATOM 774 O O . ASN A 1 100 ? -2.023 2.236 26.437 1.00 98.44 100 ASN A O 1
ATOM 778 N N . LEU A 1 101 ? -2.625 2.639 24.316 1.00 98.75 101 LEU A N 1
ATOM 779 C CA . LEU A 1 101 ? -3.632 1.585 24.221 1.00 98.75 101 LEU A CA 1
ATOM 780 C C . LEU A 1 101 ? -2.982 0.257 23.822 1.00 98.75 101 LEU A C 1
ATOM 782 O O . LEU A 1 101 ? -2.264 0.190 22.828 1.00 98.75 101 LEU A O 1
ATOM 786 N N . VAL A 1 102 ? -3.286 -0.819 24.546 1.00 98.75 102 VAL A N 1
ATOM 787 C CA . VAL A 1 102 ? -2.837 -2.173 24.197 1.00 98.75 102 VAL A CA 1
ATOM 788 C C . VAL A 1 102 ? -4.041 -3.079 23.969 1.00 98.75 102 VAL A C 1
ATOM 790 O O . VAL A 1 102 ? -4.863 -3.258 24.869 1.00 98.75 102 VAL A O 1
ATOM 793 N N . ALA A 1 103 ? -4.124 -3.691 22.788 1.00 98.56 103 ALA A N 1
ATOM 794 C CA . ALA A 1 103 ? -5.103 -4.736 22.494 1.00 98.56 103 ALA A CA 1
ATOM 795 C C . ALA A 1 103 ? -4.530 -5.770 21.517 1.00 98.56 103 ALA A C 1
ATOM 797 O O . ALA A 1 103 ? -3.873 -5.434 20.533 1.00 98.56 103 ALA A O 1
ATOM 798 N N . ALA A 1 104 ? -4.812 -7.052 21.746 1.00 98.12 104 ALA A N 1
ATOM 799 C CA . ALA A 1 104 ? -4.367 -8.102 20.828 1.00 98.12 104 ALA A CA 1
ATOM 800 C C . ALA A 1 104 ? -5.149 -8.082 19.503 1.00 98.12 104 ALA A C 1
ATOM 802 O O . ALA A 1 104 ? -4.581 -8.348 18.445 1.00 98.12 104 ALA A O 1
ATOM 803 N N . SER A 1 105 ? -6.446 -7.762 19.553 1.00 98.19 105 SER A N 1
ATOM 804 C CA . SER A 1 105 ? -7.334 -7.783 18.391 1.00 98.19 105 SER A CA 1
ATOM 805 C C . SER A 1 105 ? -8.335 -6.634 18.421 1.00 98.19 105 SER A C 1
ATOM 807 O O . SER A 1 105 ? -8.999 -6.397 19.435 1.00 98.19 105 SER A O 1
ATOM 809 N N . VAL A 1 106 ? -8.468 -5.970 17.275 1.00 98.81 106 VAL A N 1
ATOM 810 C CA . VAL A 1 106 ? -9.475 -4.949 16.999 1.00 98.81 106 VAL A CA 1
ATOM 811 C C . VAL A 1 106 ? -10.324 -5.376 15.808 1.00 98.81 106 VAL A C 1
ATOM 813 O O . VAL A 1 106 ? -9.805 -5.892 14.819 1.00 98.81 106 VAL A O 1
ATOM 816 N N . VAL A 1 107 ? -11.632 -5.143 15.875 1.00 98.69 107 VAL A N 1
ATOM 817 C CA . VAL A 1 107 ? -12.550 -5.283 14.737 1.00 98.69 107 VAL A CA 1
ATOM 818 C C . VAL A 1 107 ? -13.277 -3.963 14.523 1.00 98.69 107 VAL A C 1
ATOM 820 O O . VAL A 1 107 ? -13.967 -3.499 15.428 1.00 98.69 107 VAL A O 1
ATOM 823 N N . ILE A 1 108 ? -13.166 -3.394 13.323 1.00 98.06 108 ILE A N 1
ATOM 824 C CA . ILE A 1 108 ? -13.941 -2.221 12.899 1.00 98.06 108 ILE A CA 1
ATOM 825 C C . ILE A 1 108 ? -15.042 -2.714 11.958 1.00 98.06 108 ILE A C 1
ATOM 827 O O . ILE A 1 108 ? -14.756 -3.290 10.907 1.00 98.06 108 ILE A O 1
ATOM 831 N N . ASP A 1 109 ? -16.295 -2.574 12.391 1.00 96.12 109 ASP A N 1
ATOM 832 C CA . ASP A 1 109 ? -17.481 -3.141 11.735 1.00 96.12 109 ASP A CA 1
ATOM 833 C C . ASP A 1 109 ? -18.670 -2.190 11.909 1.00 96.12 109 ASP A C 1
ATOM 835 O O . ASP A 1 109 ? -19.589 -2.434 12.699 1.00 96.12 109 ASP A O 1
ATOM 839 N N . THR A 1 110 ? -18.611 -1.048 11.225 1.00 91.50 110 THR A N 1
ATOM 840 C CA . THR A 1 110 ? -19.694 -0.064 11.229 1.00 91.50 110 THR A CA 1
ATOM 841 C C . THR A 1 110 ? -20.778 -0.444 10.220 1.00 91.50 110 THR A C 1
ATOM 843 O O . THR A 1 110 ? -20.526 -1.037 9.173 1.00 91.50 110 THR A O 1
ATOM 846 N N . LYS A 1 111 ? -22.034 -0.096 10.527 1.00 83.44 111 LYS A N 1
ATOM 847 C CA . LYS A 1 111 ? -23.173 -0.315 9.613 1.00 83.44 111 LYS A CA 1
ATOM 848 C C . LYS A 1 111 ? -23.279 0.747 8.511 1.00 83.44 111 LYS A C 1
ATOM 850 O O . LYS A 1 111 ? -24.181 0.668 7.678 1.00 83.44 111 LYS A O 1
ATOM 855 N N . ARG A 1 112 ? -22.416 1.765 8.535 1.00 74.19 112 ARG A N 1
ATOM 856 C CA . ARG A 1 112 ? -22.398 2.877 7.579 1.00 74.19 112 ARG A CA 1
ATOM 857 C C . ARG A 1 112 ? -21.199 2.747 6.649 1.00 74.19 112 ARG A C 1
ATOM 859 O O . ARG A 1 112 ? -20.219 2.097 6.984 1.00 74.19 112 ARG A O 1
ATOM 866 N N . ARG A 1 113 ? -21.294 3.380 5.478 1.00 70.06 113 ARG A N 1
ATOM 867 C CA . ARG A 1 113 ? -20.152 3.519 4.560 1.00 70.06 113 ARG A CA 1
ATOM 868 C C . ARG A 1 113 ? -19.126 4.544 5.059 1.00 70.06 113 ARG A C 1
ATOM 870 O O . ARG A 1 113 ? -17.991 4.529 4.597 1.00 70.06 113 ARG A O 1
ATOM 877 N N . ASP A 1 114 ? -19.525 5.410 5.989 1.00 81.94 114 ASP A N 1
ATOM 878 C CA . ASP A 1 114 ? -18.665 6.437 6.572 1.00 81.94 114 ASP A CA 1
ATOM 879 C C . ASP A 1 114 ? -17.531 5.790 7.378 1.00 81.94 114 ASP A C 1
ATOM 881 O O . ASP A 1 114 ? -17.759 4.890 8.197 1.00 81.94 114 ASP A O 1
ATOM 885 N N . ALA A 1 115 ? -16.306 6.246 7.122 1.00 90.12 115 ALA A N 1
ATOM 886 C CA . ALA A 1 115 ? -15.118 5.710 7.762 1.00 90.12 115 ALA A CA 1
ATOM 887 C C . ALA A 1 115 ? -15.037 6.138 9.233 1.00 90.12 115 ALA A C 1
ATOM 889 O O . ALA A 1 115 ? -15.417 7.252 9.593 1.00 90.12 115 ALA A O 1
ATOM 890 N N . VAL A 1 116 ? -14.503 5.254 10.072 1.00 95.44 116 VAL A N 1
ATOM 891 C CA . VAL A 1 116 ? -14.036 5.613 11.418 1.00 95.44 116 VAL A CA 1
ATOM 892 C C . VAL A 1 116 ? -12.550 5.900 11.338 1.00 95.44 116 VAL A C 1
ATOM 894 O O . VAL A 1 116 ? -11.804 5.097 10.773 1.00 95.44 116 VAL A O 1
ATOM 897 N N . GLU A 1 117 ? -12.113 7.009 11.920 1.00 98.00 117 GLU A N 1
ATOM 898 C CA . GLU A 1 117 ? -10.698 7.244 12.161 1.00 98.00 117 GLU A CA 1
ATOM 899 C C . GLU A 1 117 ? -10.284 6.624 13.489 1.00 98.00 117 GLU A C 1
ATOM 901 O O . GLU A 1 117 ? -10.852 6.924 14.539 1.00 98.00 117 GLU A O 1
ATOM 906 N N . PHE A 1 118 ? -9.291 5.743 13.441 1.00 98.56 118 PHE A N 1
ATOM 907 C CA . PHE A 1 118 ? -8.674 5.175 14.622 1.00 98.56 118 PHE A CA 1
ATOM 908 C C . PHE A 1 118 ? -7.226 5.646 14.697 1.00 98.56 118 PHE A C 1
ATOM 910 O O . PHE A 1 118 ? -6.371 5.175 13.946 1.00 98.56 118 PHE A O 1
ATOM 917 N N . LEU A 1 119 ? -6.994 6.599 15.598 1.00 98.62 119 LEU A N 1
ATOM 918 C CA . LEU A 1 119 ? -5.693 7.203 15.852 1.00 98.62 119 LEU A CA 1
ATOM 919 C C . LEU A 1 119 ? -5.020 6.509 17.038 1.00 98.62 119 LEU A C 1
ATOM 921 O O . LEU A 1 119 ? -5.629 6.387 18.107 1.00 98.62 119 LEU A O 1
ATOM 925 N N . LEU A 1 120 ? -3.766 6.099 16.868 1.00 98.75 120 LEU A N 1
ATOM 926 C CA . LEU A 1 120 ? -2.915 5.591 17.935 1.00 98.75 120 LEU A CA 1
ATOM 927 C C . LEU A 1 120 ? -1.744 6.531 18.211 1.00 98.75 120 LEU A C 1
ATOM 929 O O . LEU A 1 120 ? -0.960 6.860 17.328 1.00 98.75 120 LEU A O 1
ATOM 933 N N . GLU A 1 121 ? -1.575 6.864 19.483 1.00 98.50 121 GLU A N 1
ATOM 934 C CA . GLU A 1 121 ? -0.535 7.758 19.986 1.00 98.50 121 GLU A CA 1
ATOM 935 C C . GLU A 1 121 ? 0.372 7.025 20.990 1.00 98.50 121 GLU A C 1
ATOM 937 O O . GLU A 1 121 ? -0.012 6.018 21.609 1.00 98.50 121 GLU A O 1
ATOM 942 N N . ASP A 1 122 ? 1.563 7.576 21.223 1.00 98.25 122 ASP A N 1
ATOM 943 C CA . ASP A 1 122 ? 2.530 7.121 22.226 1.00 98.25 122 ASP A CA 1
ATOM 944 C C . ASP A 1 122 ? 2.925 5.639 22.060 1.00 98.25 122 ASP A C 1
ATOM 946 O O . ASP A 1 122 ? 3.370 5.212 20.998 1.00 98.25 122 ASP A O 1
ATOM 950 N N . LYS A 1 123 ? 2.861 4.831 23.125 1.00 97.75 123 LYS A N 1
ATOM 951 C CA . LYS A 1 123 ? 3.299 3.429 23.130 1.00 97.75 123 LYS A CA 1
ATOM 952 C C . LYS A 1 123 ? 2.145 2.468 22.859 1.00 97.75 123 LYS A C 1
ATOM 954 O O . LYS A 1 123 ? 2.133 1.360 23.401 1.00 97.75 123 LYS A O 1
ATOM 959 N N . SER A 1 124 ? 1.163 2.903 22.073 1.00 98.62 124 SER A N 1
ATOM 960 C CA . SER A 1 124 ? 0.033 2.062 21.690 1.00 98.62 124 SER A CA 1
ATOM 961 C C . SER A 1 124 ? 0.481 0.889 20.818 1.00 98.62 124 SER A C 1
ATOM 963 O O . SER A 1 124 ? 1.405 1.016 20.013 1.00 98.62 124 SER A O 1
ATOM 965 N N . ARG A 1 125 ? -0.155 -0.270 21.015 1.00 98.06 125 ARG A N 1
ATOM 966 C CA . ARG A 1 125 ? 0.162 -1.530 20.333 1.00 98.06 125 ARG A CA 1
ATOM 967 C C . ARG A 1 125 ? -1.100 -2.328 20.061 1.00 98.06 125 ARG A C 1
ATOM 969 O O . ARG A 1 125 ? -1.766 -2.782 20.996 1.00 98.06 125 ARG A O 1
ATOM 976 N N . ILE A 1 126 ? -1.376 -2.558 18.785 1.00 98.56 126 ILE A N 1
ATOM 977 C CA . ILE A 1 126 ? -2.486 -3.378 18.320 1.00 98.56 126 ILE A CA 1
ATOM 978 C C . ILE A 1 126 ? -1.955 -4.555 17.505 1.00 98.56 126 ILE A C 1
ATOM 980 O O . ILE A 1 126 ? -1.249 -4.382 16.512 1.00 98.56 126 ILE A O 1
ATOM 984 N N . GLY A 1 127 ? -2.310 -5.771 17.928 1.00 98.25 127 GLY A N 1
ATOM 985 C CA . GLY A 1 127 ? -1.840 -7.006 17.298 1.00 98.25 127 GLY A CA 1
ATOM 986 C C . GLY A 1 127 ? -2.349 -7.206 15.873 1.00 98.25 127 GLY A C 1
ATOM 987 O O . GLY A 1 127 ? -1.570 -7.354 14.928 1.00 98.25 127 GLY A O 1
ATOM 988 N N . VAL A 1 128 ? -3.672 -7.221 15.734 1.00 98.56 128 VAL A N 1
ATOM 989 C CA . VAL A 1 128 ? -4.365 -7.311 14.450 1.00 98.56 128 VAL A CA 1
ATOM 990 C C . VAL A 1 128 ? -5.594 -6.410 14.447 1.00 98.56 128 VAL A C 1
ATOM 992 O O . VAL A 1 128 ? -6.371 -6.411 15.404 1.00 98.56 128 VAL A O 1
ATOM 995 N N . VAL A 1 129 ? -5.795 -5.675 13.358 1.00 98.75 129 VAL A N 1
ATOM 996 C CA . VAL A 1 129 ? -7.014 -4.917 13.072 1.00 98.75 129 VAL A CA 1
ATOM 997 C C . VAL A 1 129 ? -7.733 -5.579 11.907 1.00 98.75 129 VAL A C 1
ATOM 999 O O . VAL A 1 129 ? -7.208 -5.626 10.802 1.00 98.75 129 VAL A O 1
ATOM 1002 N N . GLN A 1 130 ? -8.949 -6.067 12.129 1.00 98.69 130 GLN A N 1
ATOM 1003 C CA . GLN A 1 130 ? -9.809 -6.555 11.056 1.00 98.69 130 GLN A CA 1
ATOM 1004 C C . GLN A 1 130 ? -10.775 -5.451 10.614 1.00 98.69 130 GLN A C 1
ATOM 1006 O O . GLN A 1 130 ? -11.642 -5.037 11.386 1.00 98.69 130 GLN A O 1
ATOM 1011 N N . LEU A 1 131 ? -10.667 -5.025 9.355 1.00 98.31 131 LEU A N 1
ATOM 1012 C CA . LEU A 1 131 ? -11.550 -4.037 8.741 1.00 98.31 131 LEU A CA 1
ATOM 1013 C C . LEU A 1 131 ? -12.687 -4.731 7.985 1.00 98.31 131 LEU A C 1
ATOM 1015 O O . LEU A 1 131 ? -12.488 -5.397 6.960 1.00 98.31 131 LEU A O 1
ATOM 1019 N N . ARG A 1 132 ? -13.903 -4.579 8.512 1.00 96.56 132 ARG A N 1
ATOM 1020 C CA . ARG A 1 132 ? -15.158 -5.017 7.880 1.00 96.56 132 ARG A CA 1
ATOM 1021 C C . ARG A 1 132 ? -15.963 -3.859 7.289 1.00 96.56 132 ARG A C 1
ATOM 1023 O O . ARG A 1 132 ? -16.929 -4.104 6.573 1.00 96.56 132 ARG A O 1
ATOM 1030 N N . SER A 1 133 ? -15.547 -2.636 7.576 1.00 95.62 133 SER A N 1
ATOM 1031 C CA . SER A 1 133 ? -16.087 -1.382 7.066 1.00 95.62 133 SER A CA 1
ATOM 1032 C C . SER A 1 133 ? -14.933 -0.430 6.755 1.00 95.62 133 SER A C 1
ATOM 1034 O O . SER A 1 133 ? -13.798 -0.678 7.172 1.00 95.62 133 SER A O 1
ATOM 1036 N N . ASN A 1 134 ? -15.231 0.653 6.040 1.00 96.12 134 ASN A N 1
ATOM 1037 C CA . ASN A 1 134 ? -14.261 1.695 5.716 1.00 96.12 134 ASN A CA 1
ATOM 1038 C C . ASN A 1 134 ? -13.625 2.267 6.989 1.00 96.12 134 ASN A C 1
ATOM 1040 O O . ASN A 1 134 ? -14.292 2.411 8.020 1.00 96.12 134 ASN A O 1
ATOM 1044 N N . ALA A 1 135 ? -12.332 2.575 6.926 1.00 97.56 135 ALA A N 1
ATOM 1045 C CA . ALA A 1 135 ? -11.597 3.083 8.075 1.00 97.56 135 ALA A CA 1
ATOM 1046 C C . ALA A 1 135 ? -10.387 3.920 7.664 1.00 97.56 135 ALA A C 1
ATOM 1048 O O . ALA A 1 135 ? -9.811 3.756 6.588 1.00 97.56 135 ALA A O 1
ATOM 1049 N N . ILE A 1 136 ? -9.987 4.792 8.578 1.00 98.44 136 ILE A N 1
ATOM 1050 C CA . ILE A 1 136 ? -8.713 5.491 8.551 1.00 98.44 136 ILE A CA 1
ATOM 1051 C C . ILE A 1 136 ? -7.912 4.948 9.729 1.00 98.44 136 ILE A C 1
ATOM 1053 O O . ILE A 1 136 ? -8.363 5.055 10.867 1.00 98.44 136 ILE A O 1
ATOM 1057 N N . LEU A 1 137 ? -6.754 4.356 9.460 1.00 98.81 137 LEU A N 1
ATOM 1058 C CA . LEU A 1 137 ? -5.813 3.927 10.487 1.00 98.81 137 LEU A CA 1
ATOM 1059 C C . LEU A 1 137 ? -4.624 4.880 10.465 1.00 98.81 137 LEU A C 1
ATOM 1061 O O . LEU A 1 137 ? -3.953 4.996 9.440 1.00 98.81 137 LEU A O 1
ATOM 1065 N N . ASP A 1 138 ? -4.411 5.564 11.582 1.00 98.62 138 ASP A N 1
ATOM 1066 C CA . ASP A 1 138 ? -3.329 6.526 11.760 1.00 98.62 138 ASP A CA 1
ATOM 1067 C C . ASP A 1 138 ? -2.533 6.148 13.009 1.00 98.62 138 ASP A C 1
ATOM 1069 O O . ASP A 1 138 ? -3.052 6.194 14.125 1.00 98.62 138 ASP A O 1
ATOM 1073 N N . ASP A 1 139 ? -1.291 5.717 12.829 1.00 97.88 139 ASP A N 1
ATOM 1074 C CA . ASP A 1 139 ? -0.328 5.558 13.918 1.00 97.88 139 ASP A CA 1
ATOM 1075 C C . ASP A 1 139 ? 0.925 6.411 13.709 1.00 97.88 139 ASP A C 1
ATOM 1077 O O . ASP A 1 1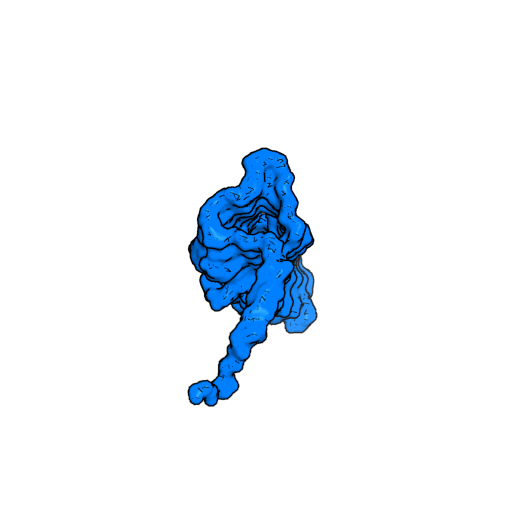39 ? 1.975 6.146 14.291 1.00 97.88 139 ASP A O 1
ATOM 1081 N N . SER A 1 140 ? 0.802 7.499 12.945 1.00 97.56 140 SER A N 1
ATOM 1082 C CA . SER A 1 140 ? 1.901 8.438 12.703 1.00 97.56 140 SER A CA 1
ATOM 1083 C C . SER A 1 140 ? 2.414 9.125 13.980 1.00 97.56 140 SER A C 1
ATOM 1085 O O . SER A 1 140 ? 3.552 9.595 14.021 1.00 97.56 140 SER A O 1
ATOM 1087 N N . GLU A 1 141 ? 1.603 9.143 15.044 1.00 96.62 141 GLU A N 1
ATOM 1088 C CA . GLU A 1 141 ? 1.959 9.647 16.376 1.00 96.62 141 GLU A CA 1
ATOM 1089 C C . GLU A 1 141 ? 2.382 8.529 17.359 1.00 96.62 141 GLU A C 1
ATOM 1091 O O . GLU A 1 141 ? 2.632 8.786 18.544 1.00 96.62 141 GLU A O 1
ATOM 1096 N N . CYS A 1 142 ? 2.500 7.277 16.900 1.00 95.31 142 CYS A N 1
ATOM 1097 C CA . CYS A 1 142 ? 3.043 6.191 17.708 1.00 95.31 142 CYS A CA 1
ATOM 1098 C C . CYS A 1 142 ? 4.572 6.232 17.775 1.00 95.31 142 CYS A C 1
ATOM 1100 O O . CYS A 1 142 ? 5.294 6.359 16.795 1.00 95.31 142 CYS A O 1
ATOM 1102 N N . SER A 1 143 ? 5.082 6.013 18.982 1.00 93.25 143 SER A N 1
ATOM 1103 C CA . SER A 1 143 ? 6.503 5.789 19.278 1.00 93.25 143 SER A CA 1
ATOM 1104 C C . SER A 1 143 ? 6.839 4.302 19.464 1.00 93.25 143 SER A C 1
ATOM 1106 O O . SER A 1 143 ? 7.937 3.954 19.906 1.00 93.25 143 SER A O 1
ATOM 1108 N N . SER A 1 144 ? 5.876 3.412 19.199 1.00 90.75 144 SER A N 1
ATOM 1109 C CA . SER A 1 144 ? 6.026 1.960 19.325 1.00 90.75 144 SER A CA 1
ATOM 1110 C C . SER A 1 144 ? 5.460 1.218 18.106 1.00 90.75 144 SER A C 1
ATOM 1112 O O . SER A 1 144 ? 5.496 1.765 17.019 1.00 90.75 144 SER A O 1
ATOM 1114 N N . GLU A 1 145 ? 4.997 -0.028 18.249 1.00 90.81 145 GLU A N 1
ATOM 1115 C CA . GLU A 1 145 ? 4.576 -0.868 17.111 1.00 90.81 145 GLU A CA 1
ATOM 1116 C C . GLU A 1 145 ? 3.251 -0.458 16.454 1.00 90.81 145 GLU A C 1
ATOM 1118 O O . GLU A 1 145 ? 2.943 -1.011 15.402 1.00 90.81 145 GLU A O 1
ATOM 1123 N N . GLY A 1 146 ? 2.462 0.428 17.078 1.00 96.88 146 GLY A N 1
ATOM 1124 C CA . GLY A 1 146 ? 1.230 0.956 16.492 1.00 96.88 146 GLY A CA 1
ATOM 1125 C C . GLY A 1 146 ? 0.287 -0.153 16.017 1.00 96.88 146 GLY A C 1
ATOM 1126 O O . GLY A 1 146 ? -0.064 -1.058 16.788 1.00 96.88 146 GLY A O 1
ATOM 1127 N N . PHE A 1 147 ? -0.108 -0.093 14.748 1.00 97.94 147 PHE A N 1
ATOM 1128 C CA . PHE A 1 147 ? -0.876 -1.118 14.055 1.00 97.94 147 PHE A CA 1
ATOM 1129 C C . PHE A 1 147 ? 0.040 -2.153 13.390 1.00 97.94 147 PHE A C 1
ATOM 1131 O O . PHE A 1 147 ? 0.484 -1.999 12.254 1.00 97.94 147 PHE A O 1
ATOM 1138 N N . MET A 1 148 ? 0.249 -3.302 14.039 1.00 96.38 148 MET A N 1
ATOM 1139 C CA . MET A 1 148 ? 1.125 -4.327 13.463 1.00 96.38 148 MET A CA 1
ATOM 1140 C C . MET A 1 148 ? 0.544 -4.955 12.189 1.00 96.38 148 MET A C 1
ATOM 1142 O O . MET A 1 148 ? 1.184 -4.945 11.138 1.00 96.38 148 MET A O 1
ATOM 1146 N N . ASN A 1 149 ? -0.648 -5.551 12.277 1.00 98.06 149 ASN A N 1
ATOM 1147 C CA . ASN A 1 149 ? -1.262 -6.260 11.155 1.00 98.06 149 ASN A CA 1
ATOM 1148 C C . ASN A 1 149 ? -2.658 -5.715 10.865 1.00 98.06 149 ASN A C 1
ATOM 1150 O O . ASN A 1 149 ? -3.478 -5.595 11.774 1.00 98.06 149 ASN A O 1
ATOM 1154 N N . VAL A 1 150 ? -2.949 -5.451 9.597 1.00 98.81 150 VAL A N 1
ATOM 1155 C CA . VAL A 1 150 ? -4.255 -4.985 9.124 1.00 98.81 150 VAL A CA 1
ATOM 1156 C C . VAL A 1 150 ? -4.826 -6.016 8.157 1.00 98.81 150 VAL A C 1
ATOM 1158 O O . VAL A 1 150 ? -4.209 -6.326 7.143 1.00 98.81 150 VAL A O 1
ATOM 1161 N N . ASP A 1 151 ? -6.013 -6.532 8.459 1.00 98.75 151 ASP A N 1
ATOM 1162 C CA . ASP A 1 151 ? -6.760 -7.474 7.629 1.00 98.75 151 ASP A CA 1
ATOM 1163 C C . ASP A 1 151 ? -8.007 -6.794 7.055 1.00 98.75 151 ASP A C 1
ATOM 1165 O O . ASP A 1 151 ? -9.015 -6.611 7.741 1.00 98.75 151 ASP A O 1
ATOM 1169 N N . ILE A 1 152 ? -7.962 -6.453 5.771 1.00 98.56 152 ILE A N 1
ATOM 1170 C CA . ILE A 1 152 ? -9.054 -5.807 5.047 1.00 98.56 152 ILE A CA 1
ATOM 1171 C C . ILE A 1 152 ? -9.946 -6.873 4.417 1.00 98.56 152 ILE A C 1
ATOM 1173 O O . ILE A 1 152 ? -9.653 -7.441 3.360 1.00 98.56 152 ILE A O 1
ATOM 1177 N N . VAL A 1 153 ? -11.048 -7.173 5.100 1.00 96.81 153 VAL A N 1
ATOM 1178 C CA . VAL A 1 153 ? -11.919 -8.302 4.750 1.00 96.81 153 VAL A CA 1
ATOM 1179 C C . VAL A 1 153 ? -13.126 -7.846 3.941 1.00 96.81 153 VAL A C 1
ATOM 1181 O O . VAL A 1 153 ? -13.566 -8.575 3.054 1.00 96.81 153 VAL A O 1
ATOM 1184 N N . ARG A 1 154 ? -13.678 -6.663 4.246 1.00 95.44 154 ARG A N 1
ATOM 1185 C CA . ARG A 1 154 ? -14.883 -6.136 3.574 1.00 95.44 154 ARG A CA 1
ATOM 1186 C C . ARG A 1 154 ? -14.883 -4.622 3.330 1.00 95.44 154 ARG A C 1
ATOM 1188 O O . ARG A 1 154 ? -15.853 -4.139 2.759 1.00 95.44 154 ARG A O 1
ATOM 1195 N N . ALA A 1 155 ? -13.866 -3.886 3.782 1.00 95.19 155 ALA A N 1
ATOM 1196 C CA . ALA A 1 155 ? -13.793 -2.447 3.528 1.00 95.19 155 ALA A CA 1
ATOM 1197 C C . ALA A 1 155 ? -13.582 -2.166 2.032 1.00 95.19 155 ALA A C 1
ATOM 1199 O O . ALA A 1 155 ? -12.851 -2.906 1.372 1.00 95.19 155 ALA A O 1
ATOM 1200 N N . GLU A 1 156 ? -14.218 -1.107 1.536 1.00 95.38 156 GLU A N 1
ATOM 1201 C CA . GLU A 1 156 ? -14.063 -0.609 0.165 1.00 95.38 156 GLU A CA 1
ATOM 1202 C C . GLU A 1 156 ? -13.024 0.519 0.135 1.00 95.38 156 GLU A C 1
ATOM 1204 O O . GLU A 1 156 ? -12.165 0.508 -0.731 1.00 95.38 156 GLU A O 1
ATOM 1209 N N . ASP A 1 157 ? -13.033 1.417 1.125 1.00 96.44 157 ASP A N 1
ATOM 1210 C CA . ASP A 1 157 ? -12.102 2.544 1.238 1.00 96.44 157 ASP A CA 1
ATOM 1211 C C . ASP A 1 157 ? -11.303 2.466 2.543 1.00 96.44 157 ASP A C 1
ATOM 1213 O O . ASP A 1 157 ? -11.866 2.444 3.646 1.00 96.44 157 ASP A O 1
ATOM 1217 N N . VAL A 1 158 ? -9.976 2.465 2.428 1.00 98.44 158 VAL A N 1
ATOM 1218 C CA . VAL A 1 158 ? -9.057 2.440 3.569 1.00 98.44 158 VAL A CA 1
ATOM 1219 C C . VAL A 1 158 ? -7.999 3.522 3.408 1.00 98.44 158 VAL A C 1
ATOM 1221 O O . VAL A 1 158 ? -7.336 3.615 2.378 1.00 98.44 158 VAL A O 1
ATOM 1224 N N . ARG A 1 159 ? -7.798 4.333 4.448 1.00 98.62 159 ARG A N 1
ATOM 1225 C CA . ARG A 1 159 ? -6.673 5.274 4.528 1.00 98.62 159 ARG A CA 1
ATOM 1226 C C . ARG A 1 159 ? -5.678 4.792 5.571 1.00 98.62 159 ARG A C 1
ATOM 1228 O O . ARG A 1 159 ? -6.087 4.434 6.671 1.00 98.62 159 ARG A O 1
ATOM 1235 N N . LEU A 1 160 ? -4.399 4.803 5.217 1.00 98.81 160 LEU A N 1
ATOM 1236 C CA . LEU A 1 160 ? -3.298 4.401 6.090 1.00 98.81 160 LEU A CA 1
ATOM 1237 C C . LEU A 1 160 ? -2.320 5.567 6.244 1.00 98.81 160 LEU A C 1
ATOM 1239 O O . LEU A 1 160 ? -1.917 6.154 5.233 1.00 98.81 160 LEU A O 1
ATOM 1243 N N . GLU A 1 161 ? -1.944 5.888 7.479 1.00 98.56 161 GLU A N 1
ATOM 1244 C CA . GLU A 1 161 ? -0.925 6.888 7.831 1.00 98.56 161 GLU A CA 1
ATOM 1245 C C . GLU A 1 161 ? -0.029 6.297 8.936 1.00 98.56 161 GLU A C 1
ATOM 1247 O O . GLU A 1 161 ? -0.560 5.777 9.916 1.00 98.56 161 GLU A O 1
ATOM 1252 N N . GLY A 1 162 ? 1.299 6.332 8.763 1.00 97.69 162 GLY A N 1
ATOM 1253 C CA . GLY A 1 162 ? 2.262 5.745 9.709 1.00 97.69 162 GLY A CA 1
ATOM 1254 C C . GLY A 1 162 ? 2.876 4.405 9.269 1.00 97.69 162 GLY A C 1
ATOM 1255 O O . GLY A 1 162 ? 3.130 4.197 8.082 1.00 97.69 162 GLY A O 1
ATOM 1256 N N . ASP A 1 163 ? 3.171 3.509 10.208 1.00 97.12 163 ASP A N 1
ATOM 1257 C CA . ASP A 1 163 ? 4.038 2.337 10.015 1.00 97.12 163 ASP A CA 1
ATOM 1258 C C . ASP A 1 163 ? 3.274 1.012 10.183 1.00 97.12 163 ASP A C 1
ATOM 1260 O O . ASP A 1 163 ? 2.754 0.698 11.247 1.00 97.12 163 ASP A O 1
ATOM 1264 N N . PHE A 1 164 ? 3.285 0.150 9.161 1.00 98.00 164 PHE A N 1
ATOM 1265 C CA . PHE A 1 164 ? 2.519 -1.105 9.165 1.00 98.00 164 PHE A CA 1
ATOM 1266 C C . PHE A 1 164 ? 3.410 -2.319 8.863 1.00 98.00 164 PHE A C 1
ATOM 1268 O O . PHE A 1 164 ? 4.070 -2.385 7.820 1.00 98.00 164 PHE A O 1
ATOM 1275 N N . ASN A 1 165 ? 3.387 -3.360 9.711 1.00 97.44 165 ASN A N 1
ATOM 1276 C CA . ASN A 1 165 ? 4.158 -4.584 9.432 1.00 97.44 165 ASN A CA 1
ATOM 1277 C C . ASN A 1 165 ? 3.538 -5.395 8.287 1.00 97.44 165 ASN A C 1
ATOM 1279 O O . ASN A 1 165 ? 4.239 -5.798 7.352 1.00 97.44 165 ASN A O 1
ATOM 1283 N N . THR A 1 166 ? 2.232 -5.649 8.365 1.00 98.62 166 THR A N 1
ATOM 1284 C CA . THR A 1 166 ? 1.514 -6.404 7.334 1.00 98.62 166 THR A CA 1
ATOM 1285 C C . THR A 1 166 ? 0.164 -5.776 7.040 1.00 98.62 166 THR A C 1
ATOM 1287 O O . THR A 1 166 ? -0.654 -5.618 7.940 1.00 98.62 166 THR A O 1
ATOM 1290 N N . VAL A 1 167 ? -0.115 -5.519 5.766 1.00 98.88 167 VAL A N 1
ATOM 1291 C CA . VAL A 1 167 ? -1.455 -5.190 5.276 1.00 98.88 167 VAL A CA 1
ATOM 1292 C C . VAL A 1 167 ? -1.913 -6.323 4.366 1.00 98.88 167 VAL A C 1
ATOM 1294 O O . VAL A 1 167 ? -1.302 -6.596 3.336 1.00 98.88 167 VAL A O 1
ATOM 1297 N N . ASN A 1 168 ? -2.978 -7.014 4.750 1.00 98.69 168 ASN A N 1
ATOM 1298 C CA . ASN A 1 168 ? -3.629 -8.045 3.956 1.00 98.69 168 ASN A CA 1
ATOM 1299 C C . ASN A 1 168 ? -4.953 -7.502 3.439 1.00 98.69 168 ASN A C 1
ATOM 1301 O O . ASN A 1 168 ? -5.717 -6.931 4.213 1.00 98.69 168 ASN A O 1
ATOM 1305 N N . PHE A 1 169 ? -5.294 -7.763 2.182 1.00 98.38 169 PHE A N 1
ATOM 1306 C CA . PHE A 1 169 ? -6.659 -7.539 1.721 1.00 98.38 169 PHE A CA 1
ATOM 1307 C C . PHE A 1 169 ? -7.196 -8.714 0.914 1.00 98.38 169 PHE A C 1
ATOM 1309 O O . PHE A 1 169 ? -6.517 -9.283 0.059 1.00 98.38 169 PHE A O 1
ATOM 1316 N N . SER A 1 170 ? -8.437 -9.083 1.223 1.00 96.56 170 SER A N 1
ATOM 1317 C CA . SER A 1 170 ? -9.253 -10.040 0.469 1.00 96.56 170 SER A CA 1
ATOM 1318 C C . SER A 1 170 ? -10.574 -9.430 -0.006 1.00 96.56 170 SER A C 1
ATOM 1320 O O . SER A 1 170 ? -11.301 -10.075 -0.759 1.00 96.56 170 SER A O 1
ATOM 1322 N N . ALA A 1 171 ? -10.890 -8.204 0.427 1.00 92.12 171 ALA A N 1
ATOM 1323 C CA . ALA A 1 171 ? -11.976 -7.410 -0.131 1.00 92.12 171 ALA A CA 1
ATOM 1324 C C . ALA A 1 171 ? -11.689 -7.119 -1.613 1.00 92.12 171 ALA A C 1
ATOM 1326 O O . ALA A 1 171 ? -10.590 -6.694 -1.961 1.00 92.12 171 ALA A O 1
ATOM 1327 N N . GLY A 1 172 ? -12.652 -7.409 -2.489 1.00 92.88 172 GLY A N 1
ATOM 1328 C CA . GLY A 1 172 ? -12.526 -7.117 -3.915 1.00 92.88 172 GLY A CA 1
ATOM 1329 C C . GLY A 1 172 ? -12.792 -5.649 -4.210 1.00 92.88 172 GLY A C 1
ATOM 1330 O O . GLY A 1 172 ? -13.802 -5.118 -3.760 1.00 92.88 172 GLY A O 1
ATOM 1331 N N . GLY A 1 173 ? -11.907 -5.030 -4.989 1.00 92.50 173 GLY A N 1
ATOM 1332 C CA . GLY A 1 173 ? -12.018 -3.633 -5.402 1.00 92.50 173 GLY A CA 1
ATOM 1333 C C . GLY A 1 173 ? -11.744 -2.637 -4.278 1.00 92.50 173 GLY A C 1
ATOM 1334 O O . GLY A 1 173 ? -12.316 -1.555 -4.304 1.00 92.50 173 GLY A O 1
ATOM 1335 N N . VAL A 1 174 ? -10.923 -3.002 -3.287 1.00 97.25 174 VAL A N 1
ATOM 1336 C CA . VAL A 1 174 ? -10.530 -2.067 -2.224 1.00 97.25 174 VAL A CA 1
ATOM 1337 C C . VAL A 1 174 ? -9.669 -0.934 -2.791 1.00 97.25 174 VAL A C 1
ATOM 1339 O O . VAL A 1 174 ? -8.739 -1.189 -3.555 1.00 97.25 174 VAL A O 1
ATOM 1342 N N . ASP A 1 175 ? -9.956 0.296 -2.381 1.00 98.06 175 ASP A N 1
ATOM 1343 C CA . ASP A 1 175 ? -9.128 1.484 -2.555 1.00 98.06 175 ASP A CA 1
ATOM 1344 C C . ASP A 1 175 ? -8.345 1.733 -1.250 1.00 98.06 175 ASP A C 1
ATOM 1346 O O . ASP A 1 175 ? -8.916 2.041 -0.198 1.00 98.06 175 ASP A O 1
ATOM 1350 N N . ILE A 1 176 ? -7.021 1.555 -1.301 1.00 98.62 176 ILE A N 1
ATOM 1351 C CA . ILE A 1 176 ? -6.105 1.829 -0.191 1.00 98.62 176 ILE A CA 1
ATOM 1352 C C . ILE A 1 176 ? -5.300 3.093 -0.502 1.00 98.62 176 ILE A C 1
ATOM 1354 O O . ILE A 1 176 ? -4.348 3.084 -1.291 1.00 98.62 176 ILE A O 1
ATOM 1358 N N . ARG A 1 177 ? -5.617 4.176 0.208 1.00 98.62 177 ARG A N 1
ATOM 1359 C CA . ARG A 1 177 ? -4.903 5.451 0.127 1.00 98.62 177 ARG A CA 1
ATOM 1360 C C . ARG A 1 177 ? -3.845 5.564 1.222 1.00 98.62 177 ARG A C 1
ATOM 1362 O O . ARG A 1 177 ? -4.161 5.761 2.394 1.00 98.62 177 ARG A O 1
ATOM 1369 N N . CYS A 1 178 ? -2.583 5.553 0.821 1.00 98.38 178 CYS A N 1
ATOM 1370 C CA . CYS A 1 178 ? -1.438 5.805 1.689 1.00 98.38 178 CYS A CA 1
ATOM 1371 C C . CYS A 1 178 ? -1.176 7.316 1.822 1.00 98.38 178 CYS A C 1
ATOM 1373 O O . CYS A 1 178 ? -1.009 8.028 0.824 1.00 98.38 178 CYS A O 1
ATOM 1375 N N . ARG A 1 179 ? -1.119 7.818 3.056 1.00 97.00 179 ARG A N 1
ATOM 1376 C CA . ARG A 1 179 ? -0.783 9.206 3.402 1.00 97.00 179 ARG A CA 1
ATOM 1377 C C . ARG A 1 179 ? 0.457 9.198 4.294 1.00 97.00 179 ARG A C 1
ATOM 1379 O O . ARG A 1 179 ? 0.352 9.347 5.499 1.00 97.00 179 ARG A O 1
ATOM 1386 N N . ALA A 1 180 ? 1.624 9.012 3.678 1.00 96.06 180 ALA A N 1
ATOM 1387 C CA . ALA A 1 180 ? 2.883 8.712 4.367 1.00 96.06 180 ALA A CA 1
ATOM 1388 C C . ALA A 1 180 ? 2.755 7.418 5.179 1.00 96.06 180 ALA A C 1
ATOM 1390 O O . ALA A 1 180 ? 2.938 7.411 6.390 1.00 96.06 180 ALA A O 1
ATOM 1391 N N . ALA A 1 181 ? 2.393 6.340 4.478 1.00 98.12 181 ALA A N 1
ATOM 1392 C CA . ALA A 1 181 ? 2.343 5.004 5.057 1.00 98.12 181 ALA A CA 1
ATOM 1393 C C . ALA A 1 181 ? 3.544 4.164 4.614 1.00 98.12 181 ALA A C 1
ATOM 1395 O O . ALA A 1 181 ? 3.780 4.012 3.412 1.00 98.12 181 ALA A O 1
ATOM 1396 N N . ASP A 1 182 ? 4.254 3.575 5.567 1.00 97.88 182 ASP A N 1
ATOM 1397 C CA . ASP A 1 182 ? 5.336 2.628 5.328 1.00 97.88 182 ASP A CA 1
ATOM 1398 C C . ASP A 1 182 ? 4.845 1.206 5.620 1.00 97.88 182 ASP A C 1
ATOM 1400 O O . ASP A 1 182 ? 4.740 0.749 6.756 1.00 97.88 182 ASP A O 1
ATOM 1404 N N . ILE A 1 183 ? 4.506 0.484 4.552 1.00 98.69 183 ILE A N 1
ATOM 1405 C CA . ILE A 1 183 ? 3.987 -0.882 4.617 1.00 98.69 183 ILE A CA 1
ATOM 1406 C C . ILE A 1 183 ? 5.139 -1.852 4.373 1.00 98.69 183 ILE A C 1
ATOM 1408 O O . ILE A 1 183 ? 5.636 -1.989 3.253 1.00 98.69 183 ILE A O 1
ATOM 1412 N N . ARG A 1 184 ? 5.549 -2.611 5.390 1.00 98.56 184 ARG A N 1
ATOM 1413 C CA . ARG A 1 184 ? 6.623 -3.603 5.227 1.00 98.56 184 ARG A CA 1
ATOM 1414 C C . ARG A 1 184 ? 6.210 -4.737 4.284 1.00 98.56 184 ARG A C 1
ATOM 1416 O O . ARG A 1 184 ? 6.977 -5.076 3.379 1.00 98.56 184 ARG A O 1
ATOM 1423 N N . THR A 1 185 ? 5.023 -5.314 4.481 1.00 98.88 185 THR A N 1
ATOM 1424 C CA . THR A 1 185 ? 4.480 -6.385 3.628 1.00 98.88 185 THR A CA 1
ATOM 1425 C C . THR A 1 185 ? 3.029 -6.111 3.251 1.00 98.88 185 THR A C 1
ATOM 1427 O O . THR A 1 185 ? 2.163 -6.041 4.116 1.00 98.88 185 THR A O 1
ATOM 1430 N N . LEU A 1 186 ? 2.747 -6.028 1.955 1.00 98.88 186 LEU A N 1
ATOM 1431 C CA . LEU A 1 186 ? 1.400 -5.982 1.399 1.00 98.88 186 LEU A CA 1
ATOM 1432 C C . LEU A 1 186 ? 1.050 -7.354 0.811 1.00 98.88 186 LEU A C 1
ATOM 1434 O O . LEU A 1 186 ? 1.782 -7.864 -0.032 1.00 98.88 186 LEU A O 1
ATOM 1438 N N . ASN A 1 187 ? -0.075 -7.941 1.212 1.00 98.81 187 ASN A N 1
ATOM 1439 C CA . ASN A 1 187 ? -0.594 -9.192 0.660 1.00 98.81 187 ASN A CA 1
ATOM 1440 C C . ASN A 1 187 ? -1.950 -8.946 -0.013 1.00 98.81 187 ASN A C 1
ATOM 1442 O O . ASN A 1 187 ? -2.983 -8.843 0.653 1.00 98.81 187 ASN A O 1
ATOM 1446 N N . ALA A 1 188 ? -1.939 -8.899 -1.340 1.00 98.50 188 ALA A N 1
ATOM 1447 C CA . ALA A 1 188 ? -3.113 -8.703 -2.175 1.00 98.50 188 ALA A CA 1
ATOM 1448 C C . ALA A 1 188 ? -3.714 -10.054 -2.582 1.00 98.50 188 ALA A C 1
ATOM 1450 O O . ALA A 1 188 ? -3.168 -10.753 -3.438 1.00 98.50 188 ALA A O 1
ATOM 1451 N N . ARG A 1 189 ? -4.830 -10.444 -1.958 1.00 97.94 189 ARG A N 1
ATOM 1452 C CA . ARG A 1 189 ? -5.553 -11.701 -2.250 1.00 97.94 189 ARG A CA 1
ATOM 1453 C C . ARG A 1 189 ? -6.804 -11.491 -3.107 1.00 97.94 189 ARG A C 1
ATOM 1455 O O . ARG A 1 189 ? -7.547 -12.438 -3.337 1.00 97.94 189 ARG A O 1
ATOM 1462 N N . SER A 1 190 ? -7.049 -10.259 -3.540 1.00 98.06 190 SER A N 1
ATOM 1463 C CA . SER A 1 190 ? -8.134 -9.859 -4.437 1.00 98.06 190 SER A CA 1
ATOM 1464 C C . SER A 1 190 ? -7.679 -8.656 -5.270 1.00 98.06 190 SER A C 1
ATOM 1466 O O . SER A 1 190 ? -6.568 -8.167 -5.063 1.00 98.06 190 SER A O 1
ATOM 1468 N N . GLY A 1 191 ? -8.503 -8.189 -6.208 1.00 96.62 191 GLY A N 1
ATOM 1469 C CA . GLY A 1 191 ? -8.245 -6.938 -6.930 1.00 96.62 191 GLY A CA 1
ATOM 1470 C C . GLY A 1 191 ? -8.397 -5.717 -6.017 1.00 96.62 191 GLY A C 1
ATOM 1471 O O . GLY A 1 191 ? -9.203 -5.746 -5.086 1.00 96.62 191 GLY A O 1
ATOM 1472 N N . GLY A 1 192 ? -7.637 -4.657 -6.275 1.00 97.56 192 GLY A N 1
ATOM 1473 C CA . GLY A 1 192 ? -7.638 -3.432 -5.475 1.00 97.56 192 GLY A CA 1
ATOM 1474 C C . GLY A 1 192 ? -6.585 -2.432 -5.944 1.00 97.56 192 GLY A C 1
ATOM 1475 O O . GLY A 1 192 ? -5.590 -2.817 -6.565 1.00 97.56 192 GLY A O 1
ATOM 1476 N N . ASP A 1 193 ? -6.805 -1.164 -5.621 1.00 98.19 193 ASP A N 1
ATOM 1477 C CA . ASP A 1 193 ? -5.951 -0.045 -6.002 1.00 98.19 193 ASP A CA 1
ATOM 1478 C C . ASP A 1 193 ? -5.224 0.498 -4.767 1.00 98.19 193 ASP A C 1
ATOM 1480 O O . ASP A 1 193 ? -5.837 0.817 -3.751 1.00 98.19 193 ASP A O 1
ATOM 1484 N N . ILE A 1 194 ? -3.894 0.578 -4.837 1.00 98.50 194 ILE A N 1
ATOM 1485 C CA . ILE A 1 194 ? -3.042 1.069 -3.752 1.00 98.50 194 ILE A CA 1
ATOM 1486 C C . ILE A 1 194 ? -2.240 2.261 -4.267 1.00 98.50 194 ILE A C 1
ATOM 1488 O O . ILE A 1 194 ? -1.396 2.122 -5.159 1.00 98.50 194 ILE A O 1
ATOM 1492 N N . TRP A 1 195 ? -2.472 3.433 -3.684 1.00 97.00 195 TRP A N 1
ATOM 1493 C CA . TRP A 1 195 ? -1.901 4.687 -4.176 1.00 97.00 195 TRP A CA 1
ATOM 1494 C C . TRP A 1 195 ? -1.644 5.701 -3.065 1.00 97.00 195 TRP A C 1
ATOM 1496 O O . TRP A 1 195 ? -1.931 5.470 -1.892 1.00 97.00 195 TRP A O 1
ATOM 1506 N N . GLY A 1 196 ? -1.070 6.842 -3.443 1.00 95.88 196 GLY A N 1
ATOM 1507 C CA . GLY A 1 196 ? -0.669 7.903 -2.527 1.00 95.88 196 GLY A CA 1
ATOM 1508 C C . GLY A 1 196 ? 0.845 7.962 -2.365 1.00 95.88 196 GLY A C 1
ATOM 1509 O O . GLY A 1 196 ? 1.580 7.828 -3.341 1.00 95.88 196 GLY A O 1
ATOM 1510 N N . TYR A 1 197 ? 1.313 8.224 -1.149 1.00 91.69 197 TYR A N 1
ATOM 1511 C CA . TYR A 1 197 ? 2.737 8.388 -0.852 1.00 91.69 197 TYR A CA 1
ATOM 1512 C C . TYR A 1 197 ? 3.133 7.635 0.416 1.00 91.69 197 TYR A C 1
ATOM 1514 O O . TYR A 1 197 ? 2.321 7.449 1.324 1.00 91.69 197 TYR A O 1
ATOM 1522 N N . GLY A 1 198 ? 4.394 7.215 0.458 1.00 96.38 198 GLY A N 1
ATOM 1523 C CA . GLY A 1 198 ? 4.928 6.274 1.438 1.00 96.38 198 GLY A CA 1
ATOM 1524 C C . GLY A 1 198 ? 5.764 5.205 0.739 1.00 96.38 198 GLY A C 1
ATOM 1525 O O . GLY A 1 198 ? 6.192 5.405 -0.406 1.00 96.38 198 GLY A O 1
ATOM 1526 N N . SER A 1 199 ? 5.983 4.073 1.398 1.00 98.12 199 SER A N 1
ATOM 1527 C CA . SER A 1 199 ? 6.738 2.957 0.836 1.00 98.12 199 SER A CA 1
ATOM 1528 C C . SER A 1 199 ? 6.031 1.617 1.019 1.00 98.12 199 SER A C 1
ATOM 1530 O O . SER A 1 199 ? 5.264 1.399 1.953 1.00 98.12 199 SER A O 1
ATOM 1532 N N . ILE A 1 200 ? 6.299 0.695 0.093 1.00 98.81 200 ILE A N 1
ATOM 1533 C CA . ILE A 1 200 ? 5.921 -0.713 0.223 1.00 98.81 200 ILE A CA 1
ATOM 1534 C C . ILE A 1 200 ? 7.204 -1.533 0.136 1.00 98.81 200 ILE A C 1
ATOM 1536 O O . ILE A 1 200 ? 7.895 -1.499 -0.881 1.00 98.81 200 ILE A O 1
ATOM 1540 N N . GLY A 1 201 ? 7.537 -2.283 1.184 1.00 98.81 201 GLY A N 1
ATOM 1541 C CA . GLY A 1 201 ? 8.710 -3.154 1.198 1.00 98.81 201 GLY A CA 1
ATOM 1542 C C . GLY A 1 201 ? 8.550 -4.313 0.214 1.00 98.81 201 GLY A C 1
ATOM 1543 O O . GLY A 1 201 ? 9.216 -4.366 -0.820 1.00 98.81 201 GLY A O 1
ATOM 1544 N N . THR A 1 202 ? 7.646 -5.241 0.530 1.00 98.88 202 THR A N 1
ATOM 1545 C CA . THR A 1 202 ? 7.283 -6.374 -0.335 1.00 98.88 202 THR A CA 1
ATOM 1546 C C . THR A 1 202 ? 5.792 -6.360 -0.643 1.00 98.88 202 THR A C 1
ATOM 1548 O O . THR A 1 202 ? 4.982 -6.329 0.277 1.00 98.88 202 THR A O 1
ATOM 1551 N N . ALA A 1 203 ? 5.426 -6.450 -1.920 1.00 98.88 203 ALA A N 1
ATOM 1552 C CA . ALA A 1 203 ? 4.057 -6.678 -2.368 1.00 98.88 203 ALA A CA 1
ATOM 1553 C C . ALA A 1 203 ? 3.909 -8.112 -2.894 1.00 98.88 203 ALA A C 1
ATOM 1555 O O . ALA A 1 203 ? 4.485 -8.463 -3.922 1.00 98.88 203 ALA A O 1
ATOM 1556 N N . ASN A 1 204 ? 3.129 -8.939 -2.204 1.00 98.88 204 ASN A N 1
ATOM 1557 C CA . ASN A 1 204 ? 2.738 -10.272 -2.649 1.00 98.88 204 ASN A CA 1
ATOM 1558 C C . ASN A 1 204 ? 1.361 -10.188 -3.312 1.00 98.88 204 ASN A C 1
ATOM 1560 O O . ASN A 1 204 ? 0.362 -9.902 -2.652 1.00 98.88 204 ASN A O 1
ATOM 1564 N N . ILE A 1 205 ? 1.315 -10.429 -4.618 1.00 98.81 205 ILE A N 1
ATOM 1565 C CA . ILE A 1 205 ? 0.140 -10.257 -5.466 1.00 98.81 205 ILE A CA 1
ATOM 1566 C C . ILE A 1 205 ? -0.358 -11.634 -5.893 1.00 98.81 205 ILE A C 1
ATOM 1568 O O . ILE A 1 205 ? 0.249 -12.295 -6.733 1.00 98.81 205 ILE A O 1
ATOM 1572 N N . GLY A 1 206 ? -1.455 -12.067 -5.276 1.00 98.12 206 GLY A N 1
ATOM 1573 C CA . GLY A 1 206 ? -2.083 -13.372 -5.488 1.00 98.12 206 GLY A CA 1
ATOM 1574 C C . GLY A 1 206 ? -3.407 -13.320 -6.251 1.00 98.12 206 GLY A C 1
ATOM 1575 O O . GLY A 1 206 ? -4.149 -14.295 -6.211 1.00 98.12 206 GLY A O 1
ATOM 1576 N N . SER A 1 207 ? -3.738 -12.191 -6.881 1.00 97.56 207 SER A N 1
ATOM 1577 C CA . SER A 1 207 ? -4.960 -12.010 -7.670 1.00 97.56 207 SER A CA 1
ATOM 1578 C C . SER A 1 207 ? -4.718 -11.062 -8.842 1.00 97.56 207 SER A C 1
ATOM 1580 O O . SER A 1 207 ? -3.886 -10.158 -8.758 1.00 97.56 207 SER A O 1
ATOM 1582 N N . ASP A 1 208 ? -5.499 -11.239 -9.908 1.00 96.56 208 ASP A N 1
ATOM 1583 C CA . ASP A 1 208 ? -5.671 -10.237 -10.960 1.00 96.56 208 ASP A CA 1
ATOM 1584 C C . ASP A 1 208 ? -6.357 -8.973 -10.405 1.00 96.56 208 ASP A C 1
ATOM 1586 O O . ASP A 1 208 ? -7.036 -9.009 -9.373 1.00 96.56 208 ASP A O 1
ATOM 1590 N N . GLY A 1 209 ? -6.208 -7.858 -11.127 1.00 95.19 209 GLY A N 1
ATOM 1591 C CA . GLY A 1 209 ? -6.886 -6.593 -10.818 1.00 95.19 209 GLY A CA 1
ATOM 1592 C C . GLY A 1 209 ? -6.228 -5.776 -9.706 1.00 95.19 209 GLY A C 1
ATOM 1593 O O . GLY A 1 209 ? -6.887 -4.924 -9.124 1.00 95.19 209 GLY A O 1
ATOM 1594 N N . VAL A 1 210 ? -4.961 -6.051 -9.386 1.00 98.62 210 VAL A N 1
ATOM 1595 C CA . VAL A 1 210 ? -4.183 -5.257 -8.428 1.00 98.62 210 VAL A CA 1
ATOM 1596 C C . VAL A 1 210 ? -3.434 -4.144 -9.153 1.00 98.62 210 VAL A C 1
ATOM 1598 O O . VAL A 1 210 ? -2.653 -4.423 -10.073 1.00 98.62 210 VAL A O 1
ATOM 1601 N N . THR A 1 211 ? -3.628 -2.907 -8.700 1.00 98.38 211 THR A N 1
ATOM 1602 C CA . THR A 1 211 ? -2.890 -1.727 -9.159 1.00 98.38 211 THR A CA 1
ATOM 1603 C C . THR A 1 211 ? -2.079 -1.136 -8.013 1.00 98.38 211 THR A C 1
ATOM 1605 O O . THR A 1 211 ? -2.607 -0.879 -6.936 1.00 98.38 211 THR A O 1
ATOM 1608 N N . LEU A 1 212 ? -0.790 -0.907 -8.244 1.00 98.44 212 LEU A N 1
ATOM 1609 C CA . LEU A 1 212 ? 0.122 -0.237 -7.326 1.00 98.44 212 LEU A CA 1
ATOM 1610 C C . LEU A 1 212 ? 0.680 1.017 -8.003 1.00 98.44 212 LEU A C 1
ATOM 1612 O O . LEU A 1 212 ? 1.490 0.916 -8.928 1.00 98.44 212 LEU A O 1
ATOM 1616 N N . ASP A 1 213 ? 0.312 2.197 -7.516 1.00 96.25 213 ASP A N 1
ATOM 1617 C CA . ASP A 1 213 ? 0.968 3.446 -7.930 1.00 96.25 213 ASP A CA 1
ATOM 1618 C C . ASP A 1 213 ? 2.307 3.635 -7.203 1.00 96.25 213 ASP A C 1
ATOM 1620 O O . ASP A 1 213 ? 3.242 4.240 -7.730 1.00 96.25 213 ASP A O 1
ATOM 1624 N N . ILE A 1 214 ? 2.424 3.059 -6.004 1.00 95.81 214 ILE A N 1
ATOM 1625 C CA . ILE A 1 214 ? 3.663 3.010 -5.228 1.00 95.81 214 ILE A CA 1
ATOM 1626 C C . ILE A 1 214 ? 4.514 1.848 -5.749 1.00 95.81 214 ILE A C 1
ATOM 1628 O O . ILE A 1 214 ? 4.080 0.697 -5.740 1.00 95.81 214 ILE A O 1
ATOM 1632 N N . ILE A 1 215 ? 5.744 2.130 -6.183 1.00 96.81 215 ILE A N 1
ATOM 1633 C CA . ILE A 1 215 ? 6.692 1.093 -6.616 1.00 96.81 215 ILE A CA 1
ATOM 1634 C C . ILE A 1 215 ? 7.191 0.342 -5.371 1.00 96.81 215 ILE A C 1
ATOM 1636 O O . ILE A 1 215 ? 7.886 0.950 -4.551 1.00 96.81 215 ILE A O 1
ATOM 1640 N N . PRO A 1 216 ? 6.889 -0.960 -5.207 1.00 98.56 216 PRO A N 1
ATOM 1641 C CA . PRO A 1 216 ? 7.375 -1.708 -4.060 1.00 98.56 216 PRO A CA 1
ATOM 1642 C C . PRO A 1 216 ? 8.873 -2.007 -4.193 1.00 98.56 216 PRO A C 1
ATOM 1644 O O . PRO A 1 216 ? 9.404 -2.134 -5.300 1.00 98.56 216 PRO A O 1
ATOM 1647 N N . GLY A 1 217 ? 9.552 -2.210 -3.063 1.00 98.56 217 GLY A N 1
ATOM 1648 C CA . GLY A 1 217 ? 10.929 -2.707 -3.029 1.00 98.56 217 GLY A CA 1
ATOM 1649 C C . GLY A 1 217 ? 11.071 -4.051 -3.754 1.00 98.56 217 GLY A C 1
ATOM 1650 O O . GLY A 1 217 ? 12.040 -4.285 -4.482 1.00 98.56 217 GLY A O 1
ATOM 1651 N N . THR A 1 218 ? 10.080 -4.929 -3.590 1.00 98.75 218 THR A N 1
ATOM 1652 C CA . THR A 1 218 ? 9.924 -6.189 -4.328 1.00 98.75 218 THR A CA 1
ATOM 1653 C C . THR A 1 218 ? 8.449 -6.472 -4.599 1.00 98.75 218 THR A C 1
ATOM 1655 O O . THR A 1 218 ? 7.628 -6.384 -3.690 1.00 98.75 218 THR A O 1
ATOM 1658 N N . ALA A 1 219 ? 8.115 -6.855 -5.830 1.00 98.81 219 ALA A N 1
ATOM 1659 C CA . ALA A 1 219 ? 6.807 -7.386 -6.200 1.00 98.81 219 ALA A CA 1
ATOM 1660 C C . ALA A 1 219 ? 6.922 -8.885 -6.506 1.00 98.81 219 ALA A C 1
ATOM 1662 O O . ALA A 1 219 ? 7.695 -9.270 -7.381 1.00 98.81 219 ALA A O 1
ATOM 1663 N N . ASN A 1 220 ? 6.146 -9.714 -5.813 1.00 98.81 220 ASN A N 1
ATOM 1664 C CA . ASN A 1 220 ? 5.983 -11.140 -6.089 1.00 98.81 220 ASN A CA 1
ATOM 1665 C C . ASN A 1 220 ? 4.591 -11.356 -6.680 1.00 98.81 220 ASN A C 1
ATOM 1667 O O . ASN A 1 220 ? 3.602 -11.283 -5.955 1.00 98.81 220 ASN A O 1
ATOM 1671 N N . ILE A 1 221 ? 4.506 -11.604 -7.982 1.00 98.75 221 ILE A N 1
ATOM 1672 C CA . ILE A 1 221 ? 3.245 -11.848 -8.685 1.00 98.75 221 ILE A CA 1
ATOM 1673 C C . ILE A 1 221 ? 3.100 -13.358 -8.861 1.00 98.75 221 ILE A C 1
ATOM 1675 O O . ILE A 1 221 ? 3.970 -13.996 -9.456 1.00 98.75 221 ILE A O 1
ATOM 1679 N N . ALA A 1 222 ? 2.022 -13.919 -8.313 1.00 98.56 222 ALA A N 1
ATOM 1680 C CA . ALA A 1 222 ? 1.725 -15.343 -8.385 1.00 98.56 222 ALA A CA 1
ATOM 1681 C C . ALA A 1 222 ? 1.541 -15.826 -9.834 1.00 98.56 222 ALA A C 1
ATOM 1683 O O . ALA A 1 222 ? 1.258 -15.038 -10.741 1.00 98.56 222 ALA A O 1
ATOM 1684 N N . GLU A 1 223 ? 1.682 -17.139 -10.033 1.00 97.81 223 GLU A N 1
ATOM 1685 C CA . GLU A 1 223 ? 1.371 -17.788 -11.309 1.00 97.81 223 GLU A CA 1
ATOM 1686 C C . GLU A 1 223 ? -0.048 -17.438 -11.772 1.00 97.81 223 GLU A C 1
ATOM 1688 O O . GLU A 1 223 ? -0.951 -17.217 -10.962 1.00 97.81 223 GLU A O 1
ATOM 1693 N N . ASP A 1 224 ? -0.213 -17.333 -13.089 1.00 95.00 224 ASP A N 1
ATOM 1694 C CA . ASP A 1 224 ? -1.459 -16.947 -13.763 1.00 95.00 224 ASP A CA 1
ATOM 1695 C C . ASP A 1 224 ? -2.038 -15.565 -13.387 1.00 95.00 224 ASP A C 1
ATOM 1697 O O . ASP A 1 224 ? -3.069 -15.169 -13.933 1.00 95.00 224 ASP A O 1
ATOM 1701 N N . CYS A 1 225 ? -1.361 -14.784 -12.536 1.00 97.56 225 CYS A N 1
ATOM 1702 C CA . CYS A 1 225 ? -1.794 -13.450 -12.125 1.00 97.56 225 CYS A CA 1
ATOM 1703 C C . CYS A 1 225 ? -1.088 -12.325 -12.901 1.00 97.56 225 CYS A C 1
ATOM 1705 O O . CYS A 1 225 ? 0.017 -12.460 -13.447 1.00 97.56 225 CYS A O 1
ATOM 1707 N N . ARG A 1 226 ? -1.739 -11.161 -12.933 1.00 96.12 226 ARG A N 1
ATOM 1708 C CA . ARG A 1 226 ? -1.263 -9.912 -13.534 1.00 96.12 226 ARG A CA 1
ATOM 1709 C C . ARG A 1 226 ? -1.493 -8.740 -12.588 1.00 96.12 226 ARG A C 1
ATOM 1711 O O . ARG A 1 226 ? -2.530 -8.647 -11.940 1.00 96.12 226 ARG A O 1
ATOM 1718 N N . ALA A 1 227 ? -0.556 -7.797 -12.601 1.00 97.50 227 ALA A N 1
ATOM 1719 C CA . ALA A 1 227 ? -0.633 -6.570 -11.815 1.00 97.50 227 ALA A CA 1
ATOM 1720 C C . ALA A 1 227 ? -0.272 -5.346 -12.656 1.00 97.50 227 ALA A C 1
ATOM 1722 O O . ALA A 1 227 ? 0.513 -5.447 -13.604 1.00 97.50 227 ALA A O 1
ATOM 1723 N N . TYR A 1 228 ? -0.805 -4.187 -12.290 1.00 96.88 228 TYR A N 1
ATOM 1724 C CA . TYR A 1 228 ? -0.367 -2.899 -12.813 1.00 96.88 228 TYR A CA 1
ATOM 1725 C C . TYR A 1 228 ? 0.497 -2.223 -11.758 1.00 96.88 228 TYR A C 1
ATOM 1727 O O . TYR A 1 228 ? 0.050 -2.014 -10.642 1.00 96.88 228 TYR A O 1
ATOM 1735 N N . ILE A 1 229 ? 1.746 -1.911 -12.089 1.00 97.44 229 ILE A N 1
ATOM 1736 C CA . ILE A 1 229 ? 2.674 -1.238 -11.175 1.00 97.44 229 ILE A CA 1
ATOM 1737 C C . ILE A 1 229 ? 3.193 -0.002 -11.895 1.00 97.44 229 ILE A C 1
ATOM 1739 O O . ILE A 1 229 ? 3.700 -0.126 -13.012 1.00 97.44 229 ILE A O 1
ATOM 1743 N N . GLY A 1 230 ? 3.010 1.182 -11.306 1.00 90.75 230 GLY A N 1
ATOM 1744 C CA . GLY A 1 230 ? 3.331 2.466 -11.939 1.00 90.75 230 GLY A CA 1
ATOM 1745 C C . GLY A 1 230 ? 2.660 2.642 -13.308 1.00 90.75 230 GLY A C 1
ATOM 1746 O O . GLY A 1 230 ? 3.264 3.171 -14.238 1.00 90.75 230 GLY A O 1
ATOM 1747 N N . GLY A 1 231 ? 1.450 2.099 -13.476 1.00 86.38 231 GLY A N 1
ATOM 1748 C CA . GLY A 1 231 ? 0.691 2.140 -14.729 1.00 86.38 231 GLY A CA 1
ATOM 1749 C C . GLY A 1 231 ? 1.124 1.149 -15.822 1.00 86.38 231 GLY A C 1
ATOM 1750 O O . GLY A 1 231 ? 0.432 1.041 -16.836 1.00 86.38 231 GLY A O 1
ATOM 1751 N N . LYS A 1 232 ? 2.210 0.376 -15.654 1.00 91.50 232 LYS A N 1
ATOM 1752 C CA . LYS A 1 232 ? 2.589 -0.690 -16.606 1.00 91.50 232 LYS A CA 1
ATOM 1753 C C . LYS A 1 232 ? 2.186 -2.067 -16.094 1.00 91.50 232 LYS A C 1
ATOM 1755 O O . LYS A 1 232 ? 2.228 -2.354 -14.904 1.00 91.50 232 LYS A O 1
ATOM 1760 N N . ARG A 1 233 ? 1.813 -2.947 -17.026 1.00 94.88 233 ARG A N 1
ATOM 1761 C CA . ARG A 1 233 ? 1.366 -4.311 -16.726 1.00 94.88 233 ARG A CA 1
ATOM 1762 C C . ARG A 1 233 ? 2.542 -5.272 -16.546 1.00 94.88 233 ARG A C 1
ATOM 1764 O O . ARG A 1 233 ? 3.345 -5.451 -17.465 1.00 94.88 233 ARG A O 1
ATOM 1771 N N . PHE A 1 234 ? 2.561 -5.973 -15.423 1.00 96.56 234 PHE A N 1
ATOM 1772 C CA . PHE A 1 234 ? 3.458 -7.079 -15.103 1.00 96.56 234 PHE A CA 1
ATOM 1773 C C . PHE A 1 234 ? 2.671 -8.399 -15.050 1.00 96.56 234 PHE A C 1
ATOM 1775 O O . PHE A 1 234 ? 1.448 -8.411 -14.898 1.00 96.56 234 PHE A O 1
ATOM 1782 N N . THR A 1 235 ? 3.367 -9.508 -15.270 1.00 97.25 235 THR A N 1
ATOM 1783 C CA . THR A 1 235 ? 2.830 -10.881 -15.222 1.00 97.25 235 THR A CA 1
ATOM 1784 C C . THR A 1 235 ? 3.488 -11.630 -14.066 1.00 97.25 235 THR A C 1
ATOM 1786 O O . THR A 1 235 ? 4.298 -11.033 -13.363 1.00 97.25 235 THR A O 1
ATOM 1789 N N . ALA A 1 236 ? 3.173 -12.913 -13.886 1.00 98.19 236 ALA A N 1
ATOM 1790 C CA . ALA A 1 236 ? 3.829 -13.785 -12.915 1.00 98.19 236 ALA A CA 1
ATOM 1791 C C . ALA A 1 236 ? 5.362 -13.624 -12.894 1.00 98.19 236 ALA A C 1
ATOM 1793 O O . ALA A 1 236 ? 6.006 -13.516 -13.945 1.00 98.19 236 ALA A O 1
ATOM 1794 N N . GLY A 1 237 ? 5.928 -13.599 -11.687 1.00 98.19 237 GLY A N 1
ATOM 1795 C CA . GLY A 1 237 ? 7.358 -13.434 -11.448 1.00 98.19 237 GLY A CA 1
ATOM 1796 C C . GLY A 1 237 ? 7.679 -12.557 -10.239 1.00 98.19 237 GLY A C 1
ATOM 1797 O O . GLY A 1 237 ? 6.806 -11.928 -9.638 1.00 98.19 237 GLY A O 1
ATOM 1798 N N . THR A 1 238 ? 8.966 -12.505 -9.900 1.00 98.56 238 THR A N 1
ATOM 1799 C CA . THR A 1 238 ? 9.505 -11.610 -8.873 1.00 98.56 238 THR A CA 1
ATOM 1800 C C . THR A 1 238 ? 10.257 -10.471 -9.545 1.00 98.56 238 THR A C 1
ATOM 1802 O O . THR A 1 238 ? 11.148 -10.720 -10.354 1.00 98.56 238 THR A O 1
ATOM 1805 N N . TYR A 1 239 ? 9.920 -9.236 -9.177 1.00 98.12 239 TYR A N 1
ATOM 1806 C CA . TYR A 1 239 ? 10.532 -8.024 -9.713 1.00 98.12 239 TYR A CA 1
ATOM 1807 C C . TYR A 1 239 ? 11.051 -7.145 -8.581 1.00 98.12 239 TYR A C 1
ATOM 1809 O O . TYR A 1 239 ? 10.321 -6.821 -7.641 1.00 98.12 239 TYR A O 1
ATOM 1817 N N . LYS A 1 240 ? 12.304 -6.713 -8.680 1.00 98.31 240 LYS A N 1
ATOM 1818 C CA . LYS A 1 240 ? 12.883 -5.688 -7.806 1.00 98.31 240 LYS A CA 1
ATOM 1819 C C . LYS A 1 240 ? 12.467 -4.296 -8.271 1.00 98.31 240 LYS A C 1
ATOM 1821 O O . LYS A 1 240 ? 12.252 -4.072 -9.463 1.00 98.31 240 LYS A O 1
ATOM 1826 N N . ALA A 1 241 ? 12.472 -3.327 -7.357 1.00 95.69 241 ALA A N 1
ATOM 1827 C CA . ALA A 1 241 ? 12.170 -1.925 -7.669 1.00 95.69 241 ALA A CA 1
ATOM 1828 C C . ALA A 1 241 ? 12.956 -1.374 -8.876 1.00 95.69 241 ALA A C 1
ATOM 1830 O O . 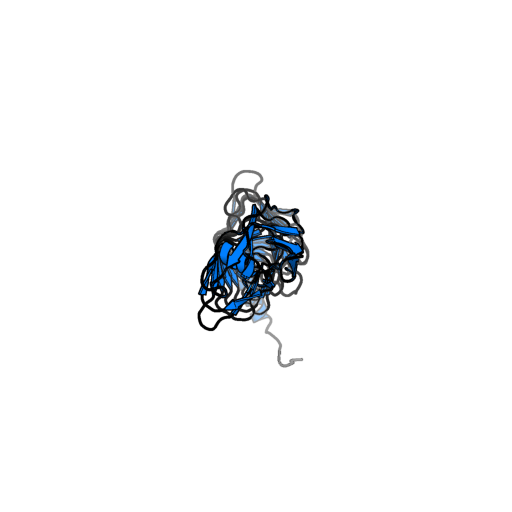ALA A 1 241 ? 12.408 -0.624 -9.684 1.00 95.69 241 ALA A O 1
ATOM 1831 N N . SER A 1 242 ? 14.225 -1.768 -9.034 1.00 90.75 242 SER A N 1
ATOM 1832 C CA . SER A 1 242 ? 15.062 -1.356 -10.167 1.00 90.75 242 SER A CA 1
ATOM 1833 C C . SER A 1 242 ? 14.550 -1.878 -11.510 1.00 90.75 242 SER A C 1
ATOM 1835 O O . SER A 1 242 ? 14.528 -1.126 -12.476 1.00 90.75 242 SER A O 1
ATOM 1837 N N . GLU A 1 243 ? 14.100 -3.132 -11.566 1.00 93.12 243 GLU A N 1
ATOM 1838 C CA . GLU A 1 243 ? 13.584 -3.777 -12.784 1.00 93.12 243 GLU A CA 1
ATOM 1839 C C . GLU A 1 243 ? 12.212 -3.205 -13.159 1.00 93.12 243 GLU A C 1
ATOM 1841 O O . GLU A 1 243 ? 11.916 -2.975 -14.333 1.00 93.12 243 GLU A O 1
ATOM 1846 N N . ILE A 1 244 ? 11.387 -2.914 -12.146 1.00 93.56 244 ILE A N 1
ATOM 1847 C CA . ILE A 1 244 ? 10.111 -2.216 -12.329 1.00 93.56 244 ILE A CA 1
ATOM 1848 C C . ILE A 1 244 ? 10.376 -0.830 -12.918 1.00 93.56 244 ILE A C 1
ATOM 1850 O O . ILE A 1 244 ? 9.836 -0.497 -13.970 1.00 93.56 244 ILE A O 1
ATOM 1854 N N . THR A 1 245 ? 11.252 -0.048 -12.283 1.00 89.50 245 THR A N 1
ATOM 1855 C CA . THR A 1 245 ? 11.578 1.320 -12.712 1.00 89.50 245 THR A CA 1
ATOM 1856 C C . THR A 1 245 ? 12.181 1.346 -14.113 1.00 89.50 245 THR A C 1
ATOM 1858 O O . THR A 1 245 ? 11.813 2.190 -14.925 1.00 89.50 245 THR A O 1
ATOM 1861 N N . GLU A 1 246 ? 13.070 0.402 -14.431 1.00 86.06 246 GLU A N 1
ATOM 1862 C CA . GLU A 1 246 ? 13.640 0.264 -15.771 1.00 86.06 246 GLU A CA 1
ATOM 1863 C C . GLU A 1 246 ? 12.544 0.087 -16.825 1.00 86.06 246 GLU A C 1
ATOM 1865 O O . GLU A 1 246 ? 12.540 0.794 -17.832 1.00 86.06 246 GLU A O 1
ATOM 1870 N N . ARG A 1 247 ? 11.567 -0.786 -16.556 1.00 85.88 247 ARG A N 1
ATOM 1871 C CA . ARG A 1 247 ? 10.436 -1.018 -17.458 1.00 85.88 247 ARG A CA 1
ATOM 1872 C C . ARG A 1 247 ? 9.486 0.176 -17.543 1.00 85.88 247 ARG A C 1
ATOM 1874 O O . ARG A 1 247 ? 8.845 0.351 -18.581 1.00 85.88 247 ARG A O 1
ATOM 1881 N N . LEU A 1 248 ? 9.373 0.971 -16.477 1.00 85.62 248 LEU A N 1
ATOM 1882 C CA . LEU A 1 248 ? 8.568 2.194 -16.432 1.00 85.62 248 LEU A CA 1
ATOM 1883 C C . LEU A 1 248 ? 9.137 3.322 -17.282 1.00 85.62 248 LEU A C 1
ATOM 1885 O O . LEU A 1 248 ? 8.342 4.105 -17.795 1.00 85.62 248 LEU A O 1
ATOM 1889 N N . ASN A 1 249 ? 10.446 3.359 -17.522 1.00 85.06 249 ASN A N 1
ATOM 1890 C CA . ASN A 1 249 ? 11.034 4.385 -18.374 1.00 85.06 249 ASN A CA 1
ATOM 1891 C C . ASN A 1 249 ? 10.466 4.350 -19.796 1.00 85.06 249 ASN A C 1
ATOM 1893 O O . ASN A 1 249 ? 10.111 3.291 -20.322 1.00 85.06 249 ASN A O 1
ATOM 1897 N N . ASP A 1 250 ? 10.423 5.530 -20.408 1.00 84.88 250 ASP A N 1
ATOM 1898 C CA . ASP A 1 250 ? 10.096 5.721 -21.816 1.00 84.88 250 ASP A CA 1
ATOM 1899 C C . ASP A 1 250 ? 11.362 6.230 -22.524 1.00 84.88 250 ASP A C 1
ATOM 1901 O O . ASP A 1 250 ? 11.633 7.444 -22.523 1.00 84.88 250 ASP A O 1
ATOM 1905 N N . PRO A 1 251 ? 12.186 5.312 -23.072 1.00 92.06 251 PRO A N 1
ATOM 1906 C CA . PRO A 1 251 ? 13.454 5.659 -23.697 1.00 92.06 251 PRO A CA 1
ATOM 1907 C C . PRO A 1 251 ? 13.300 6.680 -24.829 1.00 92.06 251 PRO A C 1
ATOM 1909 O O . PRO A 1 251 ? 12.215 6.919 -25.360 1.00 92.06 251 PRO A O 1
ATOM 1912 N N . ILE A 1 252 ? 14.413 7.298 -25.223 1.00 94.69 252 ILE A N 1
ATOM 1913 C CA . ILE A 1 252 ? 14.441 8.219 -26.368 1.00 94.69 252 ILE A CA 1
ATOM 1914 C C . ILE A 1 252 ? 14.045 7.466 -27.646 1.00 94.69 252 ILE A C 1
ATOM 1916 O O . ILE A 1 252 ? 14.737 6.558 -28.079 1.00 94.69 252 ILE A O 1
ATOM 1920 N N . ASP A 1 253 ? 12.981 7.882 -28.316 1.00 96.19 253 ASP A N 1
ATOM 1921 C CA . ASP A 1 253 ? 12.476 7.246 -29.541 1.00 96.19 253 ASP A CA 1
ATOM 1922 C C . ASP A 1 253 ? 12.678 8.100 -30.805 1.00 96.19 253 ASP A C 1
ATOM 1924 O O . ASP A 1 253 ? 12.327 7.694 -31.914 1.00 96.19 253 ASP A O 1
ATOM 1928 N N . ASN A 1 254 ? 13.269 9.285 -30.649 1.00 97.25 254 ASN A N 1
ATOM 1929 C CA . ASN A 1 254 ? 13.439 10.277 -31.703 1.00 97.25 254 ASN A CA 1
ATOM 1930 C C . ASN A 1 254 ? 14.908 10.596 -32.017 1.00 97.25 254 ASN A C 1
ATOM 1932 O O . ASN A 1 254 ? 15.203 11.705 -32.474 1.00 97.25 254 ASN A O 1
ATOM 1936 N N . LEU A 1 255 ? 15.827 9.647 -31.803 1.00 98.56 255 LEU A N 1
ATOM 1937 C CA . LEU A 1 255 ? 17.186 9.757 -32.328 1.00 98.56 255 LEU A CA 1
ATOM 1938 C C . LEU A 1 255 ? 17.111 9.856 -33.855 1.00 98.56 255 LEU A C 1
ATOM 1940 O O . LEU A 1 255 ? 16.459 9.039 -34.508 1.00 98.56 255 LEU A O 1
ATOM 1944 N N . ARG A 1 256 ? 17.768 10.867 -34.423 1.00 98.44 256 ARG A N 1
ATOM 1945 C CA . ARG A 1 256 ? 17.873 11.099 -35.872 1.00 98.44 256 ARG A CA 1
ATOM 1946 C C . ARG A 1 256 ? 19.327 11.312 -36.251 1.00 98.44 256 ARG A C 1
ATOM 1948 O O . ARG A 1 256 ? 20.052 11.930 -35.480 1.00 98.44 256 ARG A O 1
ATOM 1955 N N . ALA A 1 257 ? 19.725 10.822 -37.422 1.00 98.19 257 ALA A N 1
ATOM 1956 C CA . ALA A 1 257 ? 21.092 10.886 -37.932 1.00 98.19 257 ALA A CA 1
ATOM 1957 C C . ALA A 1 257 ? 21.180 11.737 -39.207 1.00 98.19 257 ALA A C 1
ATOM 1959 O O . ALA A 1 257 ? 20.318 11.646 -40.080 1.00 98.19 257 ALA A O 1
ATOM 1960 N N . PHE A 1 258 ? 22.251 12.516 -39.322 1.00 97.88 258 PHE A N 1
ATOM 1961 C CA . PHE A 1 258 ? 22.563 13.400 -40.440 1.00 97.88 258 PHE A CA 1
ATOM 1962 C C . PHE A 1 258 ? 24.015 13.134 -40.869 1.00 97.88 258 PHE A C 1
ATOM 1964 O O . PHE A 1 258 ? 24.936 13.619 -40.202 1.00 97.88 258 PHE A O 1
ATOM 1971 N N . PRO A 1 259 ? 24.241 12.320 -41.917 1.00 97.94 259 PRO A N 1
ATOM 1972 C CA . PRO A 1 259 ? 25.586 12.009 -42.395 1.00 97.94 259 PRO A CA 1
ATOM 1973 C C . PRO A 1 259 ? 26.344 13.258 -42.870 1.00 97.94 259 PRO A C 1
ATOM 1975 O O . PRO A 1 259 ? 25.739 14.202 -43.379 1.00 97.94 259 PRO A O 1
ATOM 1978 N N . GLY A 1 260 ? 27.664 13.244 -42.705 1.00 97.38 260 GLY A N 1
ATOM 1979 C CA . GLY A 1 260 ? 28.610 14.217 -43.253 1.00 97.38 260 GLY A CA 1
ATOM 1980 C C . GLY A 1 260 ? 29.917 13.533 -43.662 1.00 97.38 260 GLY A C 1
ATOM 1981 O O . GLY A 1 260 ? 29.994 12.302 -43.673 1.00 97.38 260 GLY A O 1
ATOM 1982 N N . ASP A 1 261 ? 30.947 14.317 -43.977 1.00 97.75 261 ASP A N 1
ATOM 1983 C CA . ASP A 1 261 ? 32.269 13.786 -44.332 1.00 97.75 261 ASP A CA 1
ATOM 1984 C C . ASP A 1 261 ? 32.977 13.217 -43.096 1.00 97.75 261 ASP A C 1
ATOM 1986 O O . ASP A 1 261 ? 33.336 13.949 -42.174 1.00 97.75 261 ASP A O 1
ATOM 1990 N N . LYS A 1 262 ? 33.151 11.888 -43.063 1.00 97.75 262 LYS A N 1
ATOM 1991 C CA . LYS A 1 262 ? 33.764 11.118 -41.959 1.00 97.75 262 LYS A CA 1
ATOM 1992 C C . LYS A 1 262 ? 33.083 11.303 -40.600 1.00 97.75 262 LYS A C 1
ATOM 1994 O O . LYS A 1 262 ? 33.658 10.971 -39.554 1.00 97.75 262 LYS A O 1
ATOM 1999 N N . GLU A 1 263 ? 31.843 11.783 -40.604 1.00 98.19 263 GLU A N 1
ATOM 2000 C CA . GLU A 1 263 ? 31.055 12.034 -39.406 1.00 98.19 263 GLU A CA 1
ATOM 2001 C C . GLU A 1 263 ? 29.558 11.766 -39.603 1.00 98.19 263 GLU A C 1
ATOM 2003 O O . GLU A 1 263 ? 29.042 11.682 -40.718 1.00 98.19 263 GLU A O 1
ATOM 2008 N N . VAL A 1 264 ? 28.841 11.655 -38.487 1.00 98.62 264 VAL A N 1
ATOM 2009 C CA . VAL A 1 264 ? 27.377 11.691 -38.443 1.00 98.62 264 VAL A CA 1
ATOM 2010 C C . VAL A 1 264 ? 26.961 12.592 -37.288 1.00 98.62 264 VAL A C 1
ATOM 2012 O O . VAL A 1 264 ? 27.386 12.394 -36.148 1.00 98.62 264 VAL A O 1
ATOM 2015 N N . ARG A 1 265 ? 26.110 13.579 -37.572 1.00 98.38 265 ARG A N 1
ATOM 2016 C CA . ARG A 1 265 ? 25.478 14.439 -36.564 1.00 98.38 265 ARG A CA 1
ATOM 2017 C C . ARG A 1 265 ? 24.139 13.847 -36.144 1.00 98.38 265 ARG A C 1
ATOM 2019 O O . ARG A 1 265 ? 23.439 13.254 -36.959 1.00 98.38 265 ARG A O 1
ATOM 2026 N N . PHE A 1 266 ? 23.759 14.032 -34.888 1.00 98.75 266 PHE A N 1
ATOM 2027 C CA . PHE A 1 266 ? 22.537 13.478 -34.317 1.00 98.75 266 PHE A CA 1
ATOM 2028 C C . PHE A 1 266 ? 21.719 14.539 -33.599 1.00 98.75 266 PHE A C 1
ATOM 2030 O O . PHE A 1 266 ? 22.276 15.450 -32.992 1.00 98.75 266 PHE A O 1
ATOM 2037 N N . THR A 1 267 ? 20.399 14.368 -33.604 1.00 98.56 267 THR A N 1
ATOM 2038 C CA . THR A 1 267 ? 19.467 15.116 -32.744 1.00 98.56 267 THR A CA 1
ATOM 2039 C C . THR A 1 267 ? 18.570 14.148 -31.990 1.00 98.56 267 THR A C 1
ATOM 2041 O O . THR A 1 267 ? 18.189 13.121 -32.555 1.00 98.56 267 THR A O 1
ATOM 2044 N N . PHE A 1 268 ? 18.213 14.478 -30.752 1.00 98.50 268 PHE A N 1
ATOM 2045 C CA . PHE A 1 268 ? 17.356 13.655 -29.898 1.00 98.50 268 PHE A CA 1
ATOM 2046 C C . PHE A 1 268 ? 16.712 14.477 -28.774 1.00 98.50 268 PHE A C 1
ATOM 2048 O O . PHE A 1 268 ? 17.180 15.562 -28.420 1.00 98.50 268 PHE A O 1
ATOM 2055 N N . SER A 1 269 ? 15.630 13.950 -28.197 1.00 97.38 269 SER A N 1
ATOM 2056 C CA . SER A 1 269 ? 15.009 14.501 -26.989 1.00 97.38 269 SER A CA 1
ATOM 2057 C C . SER A 1 269 ? 15.963 14.462 -25.800 1.00 97.38 269 SER A C 1
ATOM 2059 O O . SER A 1 269 ? 16.697 13.496 -25.612 1.00 97.38 269 SER A O 1
ATOM 2061 N N . ARG A 1 270 ? 15.902 15.487 -24.946 1.00 96.38 270 ARG A N 1
ATOM 2062 C CA . ARG A 1 270 ? 16.771 15.613 -23.771 1.00 96.38 270 ARG A CA 1
ATOM 2063 C C . ARG A 1 270 ? 16.643 14.397 -22.820 1.00 96.38 270 ARG A C 1
ATOM 2065 O O . ARG A 1 270 ? 15.529 14.144 -22.342 1.00 96.38 270 ARG A O 1
ATOM 2072 N N . PRO A 1 271 ? 17.746 13.705 -22.462 1.00 94.62 271 PRO A N 1
ATOM 2073 C CA . PRO A 1 271 ? 17.767 12.592 -21.507 1.00 94.62 271 PRO A CA 1
ATOM 2074 C C . PRO A 1 271 ? 17.679 13.107 -20.059 1.00 94.62 271 PRO A C 1
ATOM 2076 O O . PRO A 1 271 ? 18.634 13.074 -19.285 1.00 94.62 271 PRO A O 1
ATOM 2079 N N . SER A 1 272 ? 16.517 13.651 -19.698 1.00 88.12 272 SER A N 1
ATOM 2080 C CA . SER A 1 272 ? 16.323 14.353 -18.425 1.00 88.12 272 SER A CA 1
ATOM 2081 C C . SER A 1 272 ? 16.612 13.457 -17.214 1.00 88.12 272 SER A C 1
ATOM 2083 O O . SER A 1 272 ? 16.035 12.382 -17.067 1.00 88.12 272 SER A O 1
ATOM 2085 N N . GLY A 1 273 ? 17.496 13.931 -16.330 1.00 86.38 273 GLY A N 1
ATOM 2086 C CA . GLY A 1 273 ? 17.891 13.221 -15.109 1.00 86.38 273 GLY A CA 1
ATOM 2087 C C . GLY A 1 273 ? 18.890 12.077 -15.316 1.00 86.38 273 GLY A C 1
ATOM 2088 O O . GLY A 1 273 ? 19.197 11.382 -14.352 1.00 86.38 273 GLY A O 1
ATOM 2089 N N . ALA A 1 274 ? 19.400 11.875 -16.536 1.00 93.31 274 ALA A N 1
ATOM 2090 C CA . ALA A 1 274 ? 20.365 10.817 -16.814 1.00 93.31 274 ALA A CA 1
ATOM 2091 C C . ALA A 1 274 ? 21.684 11.010 -16.053 1.00 93.31 274 ALA A C 1
ATOM 2093 O O . ALA A 1 274 ? 22.239 12.109 -15.993 1.00 93.31 274 ALA A O 1
ATOM 2094 N N . THR A 1 275 ? 22.215 9.917 -15.511 1.00 94.44 275 THR A N 1
ATOM 2095 C CA . THR A 1 275 ? 23.553 9.860 -14.909 1.00 94.44 275 THR A CA 1
ATOM 2096 C C . THR A 1 275 ? 24.622 9.510 -15.941 1.00 94.44 275 THR A C 1
ATOM 2098 O O . THR A 1 275 ? 25.784 9.871 -15.766 1.00 94.44 275 THR A O 1
ATOM 2101 N N . SER A 1 276 ? 24.242 8.852 -17.042 1.00 96.50 276 SER A N 1
ATOM 2102 C CA . SER A 1 276 ? 25.118 8.581 -18.182 1.00 96.50 276 SER A CA 1
ATOM 2103 C C . SER A 1 276 ? 24.347 8.627 -19.496 1.00 96.50 276 SER A C 1
ATOM 2105 O O . SER A 1 276 ? 23.192 8.208 -19.566 1.00 96.50 276 SER A O 1
ATOM 2107 N N . VAL A 1 277 ? 24.995 9.132 -20.545 1.00 97.88 277 VAL A N 1
ATOM 2108 C CA . VAL A 1 277 ? 24.471 9.149 -21.912 1.00 97.88 277 VAL A CA 1
ATOM 2109 C C . VAL A 1 277 ? 25.612 8.757 -22.837 1.00 97.88 277 VAL A C 1
ATOM 2111 O O . VAL A 1 277 ? 26.640 9.429 -22.872 1.00 97.88 277 VAL A O 1
ATOM 2114 N N . VAL A 1 278 ? 25.451 7.665 -23.578 1.00 98.31 278 VAL A N 1
ATOM 2115 C CA . VAL A 1 278 ? 26.494 7.154 -24.475 1.00 98.31 278 VAL A CA 1
ATOM 2116 C C . VAL A 1 278 ? 25.903 6.888 -25.848 1.00 98.31 278 VAL A C 1
ATOM 2118 O O . VAL A 1 278 ? 24.955 6.118 -25.977 1.00 98.31 278 VAL A O 1
ATOM 2121 N N . LEU A 1 279 ? 26.492 7.476 -26.889 1.00 98.62 279 LEU A N 1
ATOM 2122 C CA . LEU A 1 279 ? 26.197 7.080 -28.262 1.00 98.62 279 LEU A CA 1
ATOM 2123 C C . LEU A 1 279 ? 26.994 5.815 -28.595 1.00 98.62 279 LEU A C 1
ATOM 2125 O O . LEU A 1 279 ? 28.221 5.781 -28.478 1.00 98.62 279 LEU A O 1
ATOM 2129 N N . LYS A 1 280 ? 26.295 4.763 -29.010 1.00 98.69 280 LYS A N 1
ATOM 2130 C CA . LYS A 1 280 ? 26.883 3.517 -29.496 1.00 98.69 280 LYS A CA 1
ATOM 2131 C C . LYS A 1 280 ? 26.853 3.488 -31.018 1.00 98.69 280 LYS A C 1
ATOM 2133 O O . LYS A 1 280 ? 25.905 3.976 -31.627 1.00 98.69 280 LYS A O 1
ATOM 2138 N N . VAL A 1 281 ? 27.870 2.873 -31.608 1.00 98.50 281 VAL A N 1
ATOM 2139 C CA . VAL A 1 281 ? 27.986 2.609 -33.045 1.00 98.50 281 VAL A CA 1
ATOM 2140 C C . VAL A 1 281 ? 28.213 1.118 -33.287 1.00 98.50 281 VAL A C 1
ATOM 2142 O O . VAL A 1 281 ? 28.852 0.440 -32.481 1.00 98.50 281 VAL A O 1
ATOM 2145 N N . SER A 1 282 ? 27.689 0.619 -34.398 1.00 98.50 282 SER A N 1
ATOM 2146 C CA . SER A 1 282 ? 27.851 -0.746 -34.890 1.00 98.50 282 SER A CA 1
ATOM 2147 C C . SER A 1 282 ? 28.102 -0.718 -36.400 1.00 98.50 282 SER A C 1
ATOM 2149 O O . SER A 1 282 ? 27.435 0.015 -37.130 1.00 98.50 282 SER A O 1
ATOM 2151 N N . ASP A 1 283 ? 29.065 -1.513 -36.859 1.00 96.62 283 ASP A N 1
ATOM 2152 C CA . ASP A 1 283 ? 29.405 -1.758 -38.269 1.00 96.62 283 ASP A CA 1
ATOM 2153 C C . ASP A 1 283 ? 28.961 -3.159 -38.743 1.00 96.62 283 ASP A C 1
ATOM 2155 O O . ASP A 1 283 ? 29.162 -3.533 -39.896 1.00 96.62 283 ASP A O 1
ATOM 2159 N N . ASP A 1 284 ? 28.292 -3.929 -37.879 1.00 96.25 284 ASP A N 1
ATOM 2160 C CA . ASP A 1 284 ? 27.864 -5.309 -38.127 1.00 96.25 284 ASP A CA 1
ATOM 2161 C C . ASP A 1 284 ? 26.343 -5.500 -38.007 1.00 96.25 284 ASP A C 1
ATOM 2163 O O . ASP A 1 284 ? 25.853 -6.591 -37.694 1.00 96.25 284 ASP A O 1
ATOM 2167 N N . LYS A 1 285 ? 25.591 -4.435 -38.316 1.00 95.62 285 LYS A N 1
ATOM 2168 C CA . LYS A 1 285 ? 24.117 -4.390 -38.310 1.00 95.62 285 LYS A CA 1
ATOM 2169 C C . LYS A 1 285 ? 23.505 -4.624 -36.925 1.00 95.62 285 LYS A C 1
ATOM 2171 O O . LYS A 1 285 ? 22.478 -5.286 -36.791 1.00 95.62 285 LYS A O 1
ATOM 2176 N N . GLY A 1 286 ? 24.137 -4.065 -35.896 1.00 93.88 286 GLY A N 1
ATOM 2177 C CA . GLY A 1 286 ? 23.654 -4.071 -34.517 1.00 93.88 286 GLY A CA 1
ATOM 2178 C C . GLY A 1 286 ? 23.964 -5.346 -33.734 1.00 93.88 286 GLY A C 1
ATOM 2179 O O . GLY A 1 286 ? 23.401 -5.519 -32.652 1.00 93.88 286 GLY A O 1
ATOM 2180 N N . ARG A 1 287 ? 24.833 -6.232 -34.247 1.00 93.62 287 ARG A N 1
ATOM 2181 C CA . ARG A 1 287 ? 25.236 -7.458 -33.536 1.00 93.62 287 ARG A CA 1
ATOM 2182 C C . ARG A 1 287 ? 26.228 -7.147 -32.419 1.00 93.62 287 ARG A C 1
ATOM 2184 O O . ARG A 1 287 ? 26.094 -7.687 -31.325 1.00 93.62 287 ARG A O 1
ATOM 2191 N N . THR A 1 288 ? 27.173 -6.246 -32.665 1.00 97.19 288 THR A N 1
ATOM 2192 C CA . THR A 1 288 ? 28.103 -5.722 -31.665 1.00 97.19 288 THR A CA 1
ATOM 2193 C C . THR A 1 288 ? 28.047 -4.201 -31.625 1.00 97.19 288 THR A C 1
ATOM 2195 O O . THR A 1 288 ? 27.793 -3.535 -32.627 1.00 97.19 288 THR A O 1
ATOM 2198 N N . TRP A 1 289 ? 28.248 -3.637 -30.433 1.00 98.25 289 TRP A N 1
ATOM 2199 C CA . TRP A 1 289 ? 28.124 -2.202 -30.182 1.00 98.25 289 TRP A CA 1
ATOM 2200 C C . TRP A 1 289 ? 29.359 -1.678 -29.455 1.00 98.25 289 TRP A C 1
ATOM 2202 O O . TRP A 1 289 ? 29.669 -2.120 -28.348 1.00 98.25 289 TRP A O 1
ATOM 2212 N N . LYS A 1 290 ? 30.022 -0.681 -30.040 1.00 98.00 290 LYS A N 1
ATOM 2213 C CA . LYS A 1 290 ? 31.138 0.057 -29.427 1.00 98.00 290 LYS A CA 1
ATOM 2214 C C . LYS A 1 290 ? 30.720 1.490 -29.115 1.00 98.00 290 LYS A C 1
ATOM 2216 O O . LYS A 1 290 ? 29.727 1.978 -29.651 1.00 98.00 290 LYS A O 1
ATOM 2221 N N . ASN A 1 291 ? 31.445 2.169 -28.229 1.00 98.19 291 ASN A N 1
ATOM 2222 C CA . ASN A 1 291 ? 31.217 3.599 -28.020 1.00 98.19 291 ASN A CA 1
ATOM 2223 C C . ASN A 1 291 ? 31.595 4.347 -29.301 1.00 98.19 291 ASN A C 1
ATOM 2225 O O . ASN A 1 291 ? 32.668 4.114 -29.858 1.00 98.19 291 ASN A O 1
ATOM 2229 N N . ALA A 1 292 ? 30.709 5.221 -29.771 1.00 97.88 292 ALA A N 1
ATOM 2230 C CA . ALA A 1 292 ? 31.043 6.151 -30.835 1.00 97.88 292 ALA A CA 1
ATOM 2231 C C . ALA A 1 292 ? 32.051 7.182 -30.309 1.00 97.88 292 ALA A C 1
ATOM 2233 O O . ALA A 1 292 ? 32.017 7.550 -29.134 1.00 97.88 292 ALA A O 1
ATOM 2234 N N . ASN A 1 293 ? 32.938 7.657 -31.181 1.00 97.75 293 ASN A N 1
ATOM 2235 C CA . ASN A 1 293 ? 33.832 8.754 -30.840 1.00 97.75 293 ASN A CA 1
ATOM 2236 C C . ASN A 1 293 ? 33.052 10.076 -30.878 1.00 97.75 293 ASN A C 1
ATOM 2238 O O . ASN A 1 293 ? 32.805 10.622 -31.956 1.00 97.75 293 ASN A O 1
ATOM 2242 N N . THR A 1 294 ? 32.636 10.553 -29.708 1.00 97.31 294 THR A N 1
ATOM 2243 C CA . THR A 1 294 ? 31.878 11.796 -29.523 1.00 97.31 294 THR A CA 1
ATOM 2244 C C . THR A 1 294 ? 32.554 12.689 -28.485 1.00 97.31 294 THR A C 1
ATOM 2246 O O . THR A 1 294 ? 33.405 12.242 -27.718 1.00 97.31 294 THR A O 1
ATOM 2249 N N . GLY A 1 295 ? 32.118 13.948 -28.394 1.00 93.56 295 GLY A N 1
ATOM 2250 C CA . GLY A 1 295 ? 32.316 14.732 -27.171 1.00 93.56 295 GLY A CA 1
ATOM 2251 C C . GLY A 1 295 ? 31.525 14.156 -25.984 1.00 93.56 295 GLY A C 1
ATOM 2252 O O . GLY A 1 295 ? 30.764 13.195 -26.132 1.00 93.56 295 GLY A O 1
ATOM 2253 N N . THR A 1 296 ? 31.677 14.762 -24.805 1.00 95.75 296 THR A N 1
ATOM 2254 C CA . THR A 1 296 ? 30.923 14.378 -23.603 1.00 95.75 296 THR A CA 1
ATOM 2255 C C . THR A 1 296 ? 29.427 14.620 -23.796 1.00 95.75 296 THR A C 1
ATOM 2257 O O . THR A 1 296 ? 29.008 15.747 -24.061 1.00 95.75 296 THR A O 1
ATOM 2260 N N . LEU A 1 297 ? 28.620 13.576 -23.610 1.00 98.00 297 LEU A N 1
ATOM 2261 C CA . LEU A 1 297 ? 27.162 13.670 -23.548 1.00 98.00 297 LEU A CA 1
ATOM 2262 C C . LEU A 1 297 ? 26.698 13.598 -22.090 1.00 98.00 297 LEU A C 1
ATOM 2264 O O . LEU A 1 297 ? 27.306 12.916 -21.265 1.00 98.00 297 LEU A O 1
ATOM 2268 N N . ASN A 1 298 ? 25.629 14.317 -21.761 1.00 97.19 298 ASN A N 1
ATOM 2269 C CA . ASN A 1 298 ? 25.067 14.376 -20.414 1.00 97.19 298 ASN A CA 1
ATOM 2270 C C . ASN A 1 298 ? 23.541 14.580 -20.454 1.00 97.19 298 ASN A C 1
ATOM 2272 O O . ASN A 1 298 ? 22.932 14.621 -21.524 1.00 97.19 298 ASN A O 1
ATOM 2276 N N . LYS A 1 299 ? 22.922 14.729 -19.277 1.00 95.94 299 LYS A N 1
ATOM 2277 C CA . LYS A 1 299 ? 21.470 14.920 -19.104 1.00 95.94 299 LYS A CA 1
ATOM 2278 C C . LYS A 1 299 ? 20.860 16.107 -19.864 1.00 95.94 299 LYS A C 1
ATOM 2280 O O . LYS A 1 299 ? 19.643 16.150 -20.022 1.00 95.94 299 LYS A O 1
ATOM 2285 N N . ASP A 1 300 ? 21.672 17.073 -20.292 1.00 96.75 300 ASP A N 1
ATOM 2286 C CA . ASP A 1 300 ? 21.236 18.284 -20.990 1.00 96.75 300 ASP A CA 1
ATOM 2287 C C . ASP A 1 300 ? 21.494 18.218 -22.506 1.00 96.75 300 ASP A C 1
ATOM 2289 O O . ASP A 1 300 ? 21.026 19.082 -23.248 1.00 96.75 300 ASP A O 1
ATOM 2293 N N . SER A 1 301 ? 22.193 17.184 -22.990 1.00 98.00 301 SER A N 1
ATOM 2294 C CA . SER A 1 301 ? 22.471 16.995 -24.414 1.00 98.00 301 SER A CA 1
ATOM 2295 C C . SER A 1 301 ? 21.187 16.787 -25.223 1.00 98.00 301 SER A C 1
ATOM 2297 O O . SER A 1 301 ? 20.311 16.010 -24.852 1.00 98.00 301 SER A O 1
ATOM 2299 N N . THR A 1 302 ? 21.104 17.449 -26.374 1.00 98.06 302 THR A N 1
ATOM 2300 C CA . THR A 1 302 ? 20.034 17.275 -27.382 1.00 98.06 302 THR A CA 1
ATOM 2301 C C . THR A 1 302 ? 20.587 16.927 -28.766 1.00 98.06 302 THR A C 1
ATOM 2303 O O . THR A 1 302 ? 19.844 16.764 -29.735 1.00 98.06 302 THR A O 1
ATOM 2306 N N . SER A 1 303 ? 21.912 16.827 -28.870 1.00 97.88 303 SER A N 1
ATOM 2307 C CA . SER A 1 303 ? 22.638 16.465 -30.079 1.00 97.88 303 SER A CA 1
ATOM 2308 C C . SER A 1 303 ? 23.953 15.769 -29.736 1.00 97.88 303 SER A C 1
ATOM 2310 O O . SER A 1 303 ? 24.426 15.826 -28.599 1.00 97.88 303 SER A O 1
ATOM 2312 N N . ALA A 1 304 ? 24.523 15.089 -30.727 1.00 98.38 304 ALA A N 1
ATOM 2313 C CA . ALA A 1 304 ? 25.845 14.474 -30.669 1.00 98.38 304 ALA A CA 1
ATOM 2314 C C . ALA A 1 304 ? 26.475 14.489 -32.067 1.00 98.38 304 ALA A C 1
ATOM 2316 O O . ALA A 1 304 ? 25.754 14.508 -33.062 1.00 98.38 304 ALA A O 1
ATOM 2317 N N . THR A 1 305 ? 27.800 14.404 -32.147 1.00 98.31 305 THR A N 1
ATOM 2318 C CA . THR A 1 305 ? 28.516 14.181 -33.411 1.00 98.31 305 THR A CA 1
ATOM 2319 C C . THR A 1 305 ? 29.458 13.003 -33.231 1.00 98.31 305 THR A C 1
ATOM 2321 O O . THR A 1 305 ? 30.334 13.054 -32.368 1.00 98.31 305 THR A O 1
ATOM 2324 N N . ALA A 1 306 ? 29.264 11.947 -34.022 1.00 98.44 306 ALA A N 1
ATOM 2325 C CA . ALA A 1 306 ? 30.190 10.825 -34.113 1.00 98.44 306 ALA A CA 1
ATOM 2326 C C . ALA A 1 306 ? 31.203 11.101 -35.226 1.00 98.44 306 ALA A C 1
ATOM 2328 O O . ALA A 1 306 ? 30.796 11.314 -36.364 1.00 98.44 306 ALA A O 1
ATOM 2329 N N . THR A 1 307 ? 32.497 11.083 -34.911 1.00 98.12 307 THR A N 1
ATOM 2330 C CA . THR A 1 307 ? 33.585 11.362 -35.868 1.00 98.12 307 THR A CA 1
ATOM 2331 C C . THR A 1 307 ? 34.495 10.149 -36.067 1.00 98.12 307 THR A C 1
ATOM 2333 O O . THR A 1 307 ? 34.394 9.154 -35.347 1.00 98.12 307 THR A O 1
ATOM 2336 N N . GLY A 1 308 ? 35.406 10.227 -37.042 1.00 96.50 308 GLY A N 1
ATOM 2337 C CA . GLY A 1 308 ? 36.368 9.155 -37.323 1.00 96.50 308 GLY A CA 1
ATOM 2338 C C . GLY A 1 308 ? 35.741 7.958 -38.038 1.00 96.50 308 GLY A C 1
ATOM 2339 O O . GLY A 1 308 ? 36.227 6.836 -37.911 1.00 96.50 308 GLY A O 1
ATOM 2340 N N . LEU A 1 309 ? 34.646 8.192 -38.760 1.00 97.62 309 LEU A N 1
ATOM 2341 C CA . LEU A 1 309 ? 33.954 7.180 -39.547 1.00 97.62 309 LEU A CA 1
ATOM 2342 C C . LEU A 1 309 ? 34.543 7.110 -40.962 1.00 97.62 309 LEU A C 1
ATOM 2344 O O . LEU A 1 309 ? 35.131 8.072 -41.453 1.00 97.62 309 LEU A O 1
ATOM 2348 N N . THR A 1 310 ? 34.381 5.971 -41.632 1.00 97.88 310 THR A N 1
ATOM 2349 C CA . THR A 1 310 ? 34.812 5.799 -43.025 1.00 97.88 310 THR A CA 1
ATOM 2350 C C . THR A 1 310 ? 33.657 6.110 -43.973 1.00 97.88 310 THR A C 1
ATOM 2352 O O . THR A 1 310 ? 32.568 5.556 -43.825 1.00 97.88 310 THR A O 1
ATOM 2355 N N . ASN A 1 311 ? 33.890 6.977 -44.960 1.00 98.00 311 ASN A N 1
ATOM 2356 C CA . ASN A 1 311 ? 32.888 7.275 -45.984 1.00 98.00 311 ASN A CA 1
ATOM 2357 C C . ASN A 1 311 ? 32.538 6.027 -46.801 1.00 98.00 311 ASN A C 1
ATOM 2359 O O . ASN A 1 311 ? 33.392 5.182 -47.067 1.00 98.00 311 ASN A O 1
ATOM 2363 N N . GLY A 1 312 ? 31.269 5.910 -47.189 1.00 97.00 312 GLY A N 1
ATOM 2364 C CA . GLY A 1 312 ? 30.737 4.761 -47.921 1.00 97.00 312 GLY A CA 1
ATOM 2365 C C . GLY A 1 312 ? 30.458 3.519 -47.063 1.00 97.00 312 GLY A C 1
ATOM 2366 O O . GLY A 1 312 ? 29.902 2.554 -47.583 1.00 97.00 312 GLY A O 1
ATOM 2367 N N . VAL A 1 313 ? 30.790 3.528 -45.765 1.00 97.31 313 VAL A N 1
ATOM 2368 C CA . VAL A 1 313 ? 30.445 2.446 -44.828 1.00 97.31 313 VAL A CA 1
ATOM 2369 C C . VAL A 1 313 ? 29.128 2.772 -44.119 1.00 97.31 313 VAL A C 1
ATOM 2371 O O . VAL A 1 313 ? 28.983 3.841 -43.528 1.00 97.31 313 VAL A O 1
ATOM 2374 N N . GLU A 1 314 ? 28.160 1.852 -44.169 1.00 97.88 314 GLU A N 1
ATOM 2375 C CA . GLU A 1 314 ? 26.906 1.975 -43.415 1.00 97.88 314 GLU A CA 1
ATOM 2376 C C . GLU A 1 314 ? 27.133 1.597 -41.945 1.00 97.88 314 GLU A C 1
ATOM 2378 O O . GLU A 1 314 ? 27.615 0.507 -41.636 1.00 97.88 314 GLU A O 1
ATOM 2383 N N . TYR A 1 315 ? 26.720 2.480 -41.039 1.00 98.50 315 TYR A N 1
ATOM 2384 C CA . TYR A 1 315 ? 26.771 2.270 -39.596 1.00 98.50 315 TYR A CA 1
ATOM 2385 C C . TYR A 1 315 ? 25.376 2.343 -38.971 1.00 98.50 315 TYR A C 1
ATOM 2387 O O . TYR A 1 315 ? 24.487 3.045 -39.460 1.00 98.50 315 TYR A O 1
ATOM 2395 N N . TYR A 1 316 ? 25.216 1.661 -37.838 1.00 98.62 316 TYR A N 1
ATOM 2396 C CA . TYR A 1 316 ? 24.023 1.668 -36.994 1.00 98.62 316 TYR A CA 1
ATOM 2397 C C . TYR A 1 316 ? 24.355 2.369 -35.678 1.00 98.62 316 TYR A C 1
ATOM 2399 O O . TYR A 1 316 ? 25.421 2.143 -35.107 1.00 98.62 316 TYR A O 1
ATOM 2407 N N . PHE A 1 317 ? 23.445 3.203 -35.181 1.00 98.69 317 PHE A N 1
ATOM 2408 C CA . PHE A 1 317 ? 23.639 3.998 -33.972 1.00 98.69 317 PHE A CA 1
ATOM 2409 C C . PHE A 1 317 ? 22.441 3.905 -33.037 1.00 98.69 317 PHE A C 1
ATOM 2411 O O . PHE A 1 317 ? 21.299 3.855 -33.490 1.00 98.69 317 PHE A O 1
ATOM 2418 N N . LYS A 1 318 ? 22.711 3.946 -31.733 1.00 98.62 318 LYS A N 1
ATOM 2419 C CA . LYS A 1 318 ? 21.709 4.129 -30.676 1.00 98.62 318 LYS A CA 1
ATOM 2420 C C . LYS A 1 318 ? 22.308 4.920 -29.523 1.00 98.62 318 LYS A C 1
ATOM 2422 O O . LYS A 1 318 ? 23.521 4.875 -29.312 1.00 98.62 318 LYS A O 1
ATOM 2427 N N . LEU A 1 319 ? 21.475 5.607 -28.758 1.00 98.19 319 LEU A N 1
ATOM 2428 C CA . LEU A 1 319 ? 21.842 6.092 -27.435 1.00 98.19 319 LEU A CA 1
ATOM 2429 C C . LEU A 1 319 ? 21.585 4.994 -26.409 1.00 98.19 319 LEU A C 1
ATOM 2431 O O . LEU A 1 319 ? 20.594 4.277 -26.499 1.00 98.19 319 LEU A O 1
ATOM 2435 N N . VAL A 1 320 ? 22.469 4.910 -25.426 1.00 97.25 320 VAL A N 1
ATOM 2436 C CA . VAL A 1 320 ? 22.261 4.171 -24.184 1.00 97.25 320 VAL A CA 1
ATOM 2437 C C . VAL A 1 320 ? 22.204 5.214 -23.080 1.00 97.25 320 VAL A C 1
ATOM 2439 O O . VAL A 1 320 ? 23.199 5.901 -22.823 1.00 97.25 320 VAL A O 1
ATOM 2442 N N . VAL A 1 321 ? 21.028 5.380 -22.483 1.00 95.75 321 VAL A N 1
ATOM 2443 C CA . VAL A 1 321 ? 20.794 6.334 -21.397 1.00 95.75 321 VAL A CA 1
ATOM 2444 C C . VAL A 1 321 ? 20.693 5.563 -20.086 1.00 95.75 321 VAL A C 1
ATOM 2446 O O . VAL A 1 321 ? 19.879 4.652 -19.960 1.00 95.75 321 VAL A O 1
ATOM 2449 N N . THR A 1 322 ? 21.494 5.941 -19.094 1.00 92.06 322 THR A N 1
ATOM 2450 C CA . THR A 1 322 ? 21.441 5.368 -17.743 1.00 92.06 322 THR A CA 1
ATOM 2451 C C . THR A 1 322 ? 20.876 6.397 -16.774 1.00 92.06 322 THR A C 1
ATOM 2453 O O . THR A 1 322 ? 21.348 7.535 -16.733 1.00 92.06 322 THR A O 1
ATOM 2456 N N . GLY A 1 323 ? 19.901 5.984 -15.961 1.00 85.50 323 GLY A N 1
ATOM 2457 C CA . GLY A 1 323 ? 19.239 6.848 -14.985 1.00 85.50 323 GLY A CA 1
ATOM 2458 C C . GLY A 1 323 ? 18.306 7.891 -15.614 1.00 85.50 323 GLY A C 1
ATOM 2459 O O . GLY A 1 323 ? 18.269 8.083 -16.830 1.00 85.50 323 GLY A O 1
ATOM 2460 N N . GLY A 1 324 ? 17.549 8.584 -14.765 1.00 85.75 324 GLY A N 1
ATOM 2461 C CA . GLY A 1 324 ? 16.538 9.550 -15.199 1.00 85.75 324 GLY A CA 1
ATOM 2462 C C . GLY A 1 324 ? 15.293 8.899 -15.804 1.00 85.75 324 GLY A C 1
ATOM 2463 O O . GLY A 1 324 ? 15.175 7.680 -15.863 1.00 85.75 324 GLY A O 1
ATOM 2464 N N . THR A 1 325 ? 14.361 9.730 -16.272 1.00 83.31 325 THR A N 1
ATOM 2465 C CA . THR A 1 325 ? 13.036 9.292 -16.765 1.00 83.31 325 THR A CA 1
ATOM 2466 C C . THR A 1 325 ? 13.049 8.745 -18.194 1.00 83.31 325 THR A C 1
ATOM 2468 O O . THR A 1 325 ? 12.030 8.289 -18.707 1.00 83.31 325 THR A O 1
ATOM 2471 N N . ARG A 1 326 ? 14.202 8.830 -18.862 1.00 89.81 326 ARG A N 1
ATOM 2472 C CA . ARG A 1 326 ? 14.423 8.421 -20.257 1.00 89.81 326 ARG A CA 1
ATOM 2473 C C . ARG A 1 326 ? 15.452 7.290 -20.363 1.00 89.81 326 ARG A C 1
ATOM 2475 O O . ARG A 1 326 ? 16.056 7.137 -21.422 1.00 89.81 326 ARG A O 1
ATOM 2482 N N . ALA A 1 327 ? 15.723 6.576 -19.267 1.00 91.25 327 ALA A N 1
ATOM 2483 C CA . ALA A 1 327 ? 16.725 5.517 -19.268 1.00 91.25 327 ALA A CA 1
ATOM 2484 C C . ALA A 1 327 ? 16.325 4.370 -20.208 1.00 91.25 327 ALA A C 1
ATOM 2486 O O . ALA A 1 327 ? 15.141 4.118 -20.423 1.00 91.25 327 ALA A O 1
ATOM 2487 N N . GLY A 1 328 ? 17.328 3.680 -20.744 1.00 92.06 328 GLY A N 1
ATOM 2488 C CA . GLY A 1 328 ? 17.181 2.616 -21.729 1.00 92.06 328 GLY A CA 1
ATOM 2489 C C . GLY A 1 328 ? 17.845 2.945 -23.066 1.00 92.06 328 GLY A C 1
ATOM 2490 O O . GLY A 1 328 ? 18.456 4.004 -23.258 1.00 92.06 328 GLY A O 1
ATOM 2491 N N . ASP A 1 329 ? 17.734 1.996 -23.989 1.00 95.62 329 ASP A N 1
ATOM 2492 C CA . ASP A 1 329 ? 18.205 2.140 -25.362 1.00 95.62 329 ASP A CA 1
ATOM 2493 C C . ASP A 1 329 ? 17.242 2.999 -26.180 1.00 95.62 329 ASP A C 1
ATOM 2495 O O . ASP A 1 329 ? 16.024 2.825 -26.107 1.00 95.62 329 ASP A O 1
ATOM 2499 N N . SER A 1 330 ? 17.786 3.887 -27.011 1.00 97.75 330 SER A N 1
ATOM 2500 C CA . SER A 1 330 ? 16.967 4.608 -27.978 1.00 97.75 330 SER A CA 1
ATOM 2501 C C . SER A 1 330 ? 16.518 3.734 -29.147 1.00 97.75 330 SER A C 1
ATOM 2503 O O . SER A 1 330 ? 17.015 2.625 -29.358 1.00 97.75 330 SER A O 1
ATOM 2505 N N . ASN A 1 331 ? 15.672 4.296 -30.014 1.00 97.31 331 ASN A N 1
ATOM 2506 C CA . ASN A 1 331 ? 15.534 3.785 -31.375 1.00 97.31 331 ASN A CA 1
ATOM 2507 C C . ASN A 1 331 ? 16.908 3.701 -32.078 1.00 97.31 331 ASN A C 1
ATOM 2509 O O . ASN A 1 331 ? 17.788 4.543 -31.863 1.00 97.31 331 ASN A O 1
ATOM 2513 N N . VAL A 1 332 ? 17.081 2.692 -32.935 1.00 98.19 332 VAL A N 1
ATOM 2514 C CA . VAL A 1 332 ? 18.287 2.523 -33.758 1.00 98.19 332 VAL A CA 1
ATOM 2515 C C . VAL A 1 332 ? 18.134 3.309 -35.060 1.00 98.19 332 VAL A C 1
ATOM 2517 O O . VAL A 1 332 ? 17.111 3.205 -35.737 1.00 98.19 332 VAL A O 1
ATOM 2520 N N . VAL A 1 333 ? 19.167 4.060 -35.440 1.00 98.50 333 VAL A N 1
ATOM 2521 C CA . VAL A 1 333 ? 19.249 4.773 -36.725 1.00 98.50 333 VAL A CA 1
ATOM 2522 C C . VAL A 1 333 ? 20.422 4.277 -37.557 1.00 98.50 333 VAL A C 1
ATOM 2524 O O . VAL A 1 333 ? 21.429 3.830 -37.016 1.00 98.50 333 VAL A O 1
ATOM 2527 N N . ARG A 1 334 ? 20.304 4.388 -38.881 1.00 98.19 334 ARG A N 1
ATOM 2528 C CA . ARG A 1 334 ? 21.370 4.063 -39.837 1.00 98.19 334 ARG A CA 1
ATOM 2529 C C . ARG A 1 334 ? 21.900 5.325 -40.507 1.00 98.19 334 ARG A C 1
ATOM 2531 O O . ARG A 1 334 ? 21.123 6.244 -40.768 1.00 98.19 334 ARG A O 1
ATOM 2538 N N . ALA A 1 335 ? 23.191 5.357 -40.809 1.00 98.00 335 ALA A N 1
ATOM 2539 C CA . ALA A 1 335 ? 23.818 6.447 -41.548 1.00 98.00 335 ALA A CA 1
ATOM 2540 C C . ALA A 1 335 ? 25.049 5.954 -42.318 1.00 98.00 335 ALA A C 1
ATOM 2542 O O . ALA A 1 335 ? 25.795 5.113 -41.822 1.00 98.00 335 ALA A O 1
ATOM 2543 N N . THR A 1 336 ? 25.258 6.506 -43.514 1.00 98.06 336 THR A N 1
ATOM 2544 C CA . THR A 1 336 ? 26.445 6.265 -44.346 1.00 98.06 336 THR A CA 1
ATOM 2545 C C . THR A 1 336 ? 27.126 7.612 -44.591 1.00 98.06 336 THR A C 1
ATOM 2547 O O . THR A 1 336 ? 26.580 8.408 -45.355 1.00 98.06 336 THR A O 1
ATOM 2550 N N . PRO A 1 337 ? 28.247 7.916 -43.912 1.00 97.06 337 PRO A N 1
ATOM 2551 C CA . PRO A 1 337 ? 29.057 9.105 -44.186 1.00 97.06 337 PRO A CA 1
ATOM 2552 C C . PRO A 1 337 ? 29.498 9.146 -45.652 1.00 97.06 337 PRO A C 1
ATOM 2554 O O . PRO A 1 337 ? 29.726 8.097 -46.262 1.00 97.06 337 PRO A O 1
ATOM 2557 N N . SER A 1 338 ? 29.624 10.335 -46.228 1.00 95.00 338 SER A N 1
ATOM 2558 C CA . SER A 1 338 ? 29.995 10.519 -47.634 1.00 95.00 338 SER A CA 1
ATOM 2559 C C . SER A 1 338 ? 30.924 11.709 -47.795 1.00 95.00 338 SER A C 1
ATOM 2561 O O . SER A 1 338 ? 30.878 12.641 -46.996 1.00 95.00 338 SER A O 1
ATOM 2563 N N . GLU A 1 339 ? 31.744 11.681 -48.845 1.00 88.38 339 GLU A N 1
ATOM 2564 C CA . GLU A 1 339 ? 32.527 12.856 -49.231 1.00 88.38 339 GLU A CA 1
ATOM 2565 C C . GLU A 1 339 ? 31.596 14.045 -49.564 1.00 88.38 339 GLU A C 1
ATOM 2567 O O . GLU A 1 339 ? 30.416 13.811 -49.860 1.00 88.38 339 GLU A O 1
ATOM 2572 N N . PRO A 1 340 ? 32.095 15.292 -49.450 1.00 77.56 340 PRO A N 1
ATOM 2573 C CA . PRO A 1 340 ? 31.314 16.511 -49.672 1.00 77.56 340 PRO A CA 1
ATOM 2574 C C . PRO A 1 340 ? 30.620 16.616 -51.032 1.00 77.56 340 PRO A C 1
ATOM 2576 O O . PRO A 1 340 ? 31.185 16.128 -52.039 1.00 77.56 340 PRO A O 1
#

Secondary structure (DSSP, 8-state):
---TT---HHHHHHHHHHHHHH-SEEE-SSEEES-SSS-EEESS-EEE-STTEEEEEEEESS-EEE-GGGTT--EEEEEEEEEEEEEE---BTSEEEEES-EEEEEEE--SSSSPEEEEEEET-EEEEEEESS-EEEEEEEESS-EEEEEEESS-SEEEEEEEEEEEEE-STTEEEEEEEEEEEEEEESS-EEEEEEEEEEEEEE-SSSEEESS--SEEEEEEEEEEEETTEEEEEEEEEHHHHHHHH-------EEEEETTEEEEE----TT-SEEEEEEESSTTSS-EE---S---TT--EEEEESPPTT--EEEEEEEESSTT-EE---EEE-----

Radius of gyration: 30.99 Å; chains: 1; bounding box: 91×36×89 Å

pLDDT: mean 93.99, std 9.33, range [45.81, 98.88]

Sequence (340 aa):
LGDEDVVPSRVLRQYEQCYEQVLRSVFDQEGVYGPANGVTTIDGNLVITAEDVTVQNTVIEGDLLISERIKDGKVFLKNVIVKGRLTIRGGWDSRITGTNLVAASVVIDTKRRDAVEFLLEDKSRIGVVQLRSNAILDDSECSSEGFMNVDIVRAEDVRLEGDFNTVNFSAGGVDIRCRAADIRTLNARSGGDIWGYGSIGTANIGSDGVTLDIIPGTANIAEDCRAYIGGKRFTAGTYKASEITERLNDPIDNLRAFPGDKEVRFTFSRPSGATSVVLKVSDDKGRTWKNANTGTLNKDSTSATATGLTNGVEYYFKLVVTGGTRAGDSNVVRATPSEP